Protein AF-0000000084754560 (afdb_homodimer)

Structure (mmCIF, N/CA/C/O backbone):
data_AF-0000000084754560-model_v1
#
loop_
_entity.id
_entity.type
_entity.pdbx_description
1 polymer 'Doxx family protein'
#
loop_
_atom_site.group_PDB
_atom_site.id
_atom_site.type_symbol
_atom_site.label_atom_id
_atom_site.label_alt_id
_atom_site.label_comp_id
_atom_site.label_asym_id
_atom_site.label_entity_id
_atom_site.label_seq_id
_atom_site.pdbx_PDB_ins_code
_atom_site.Cartn_x
_atom_site.Cartn_y
_atom_site.Cartn_z
_atom_site.occupancy
_atom_site.B_iso_or_equiv
_atom_site.auth_seq_id
_atom_site.auth_comp_id
_atom_site.auth_asym_id
_atom_site.auth_atom_id
_atom_site.pdbx_PDB_model_num
ATOM 1 N N . MET A 1 1 ? 5.871 23.094 15.852 1 38.25 1 MET A N 1
ATOM 2 C CA . MET A 1 1 ? 4.43 22.984 15.633 1 38.25 1 MET A CA 1
ATOM 3 C C . MET A 1 1 ? 3.945 21.562 15.883 1 38.25 1 MET A C 1
ATOM 5 O O . MET A 1 1 ? 4.523 20.609 15.367 1 38.25 1 MET A O 1
ATOM 9 N N . ARG A 1 2 ? 3.316 21.203 16.922 1 49.34 2 ARG A N 1
ATOM 10 C CA . ARG A 1 2 ? 2.918 19.906 17.453 1 49.34 2 ARG A CA 1
ATOM 11 C C . ARG A 1 2 ? 2.244 19.047 16.391 1 49.34 2 ARG A C 1
ATOM 13 O O . ARG A 1 2 ? 1.153 19.375 15.914 1 49.34 2 ARG A O 1
ATOM 20 N N . LYS A 1 3 ? 3.027 18.391 15.594 1 60.62 3 LYS A N 1
ATOM 21 C CA . LYS A 1 3 ? 2.385 17.531 14.609 1 60.62 3 LYS A CA 1
ATOM 22 C C . LYS A 1 3 ? 1.333 16.641 15.266 1 60.62 3 LYS A C 1
ATOM 24 O O . LYS A 1 3 ? 1.559 16.094 16.344 1 60.62 3 LYS A O 1
ATOM 29 N N . SER A 1 4 ? 0.21 16.609 14.547 1 83.75 4 SER A N 1
ATOM 30 C CA . SER A 1 4 ? -0.966 15.93 15.07 1 83.75 4 SER A CA 1
ATOM 31 C C . SER A 1 4 ? -0.728 14.43 15.188 1 83.75 4 SER A C 1
ATOM 33 O O . SER A 1 4 ? 0.157 13.883 14.531 1 83.75 4 SER A O 1
ATOM 35 N N . ILE A 1 5 ? -1.093 13.844 16.203 1 91.81 5 ILE A N 1
ATOM 36 C CA . ILE A 1 5 ? -1.109 12.406 16.438 1 91.81 5 ILE A CA 1
ATOM 37 C C . ILE A 1 5 ? -1.404 11.672 15.125 1 91.81 5 ILE A C 1
ATOM 39 O O . ILE A 1 5 ? -0.8 10.641 14.836 1 91.81 5 ILE A O 1
ATOM 43 N N . LYS A 1 6 ? -2.221 12.266 14.312 1 94.12 6 LYS A N 1
ATOM 44 C CA . LYS A 1 6 ? -2.604 11.664 13.039 1 94.12 6 LYS A CA 1
ATOM 45 C C . LYS A 1 6 ? -1.436 11.664 12.055 1 94.12 6 LYS A C 1
ATOM 47 O O . LYS A 1 6 ? -1.181 10.664 11.383 1 94.12 6 LYS A O 1
ATOM 52 N N . GLU A 1 7 ? -0.725 12.773 12 1 95.25 7 GLU A N 1
ATOM 53 C CA . GLU A 1 7 ? 0.413 12.875 11.086 1 95.25 7 GLU A CA 1
ATOM 54 C C . GLU A 1 7 ? 1.536 11.93 11.5 1 95.25 7 GLU A C 1
ATOM 56 O O . GLU A 1 7 ? 2.199 11.328 10.648 1 95.25 7 GLU A O 1
ATOM 61 N N . ASN A 1 8 ? 1.729 11.844 12.789 1 96.44 8 ASN A N 1
ATOM 62 C CA . ASN A 1 8 ? 2.75 10.93 13.297 1 96.44 8 ASN A CA 1
ATOM 63 C C . ASN A 1 8 ? 2.422 9.477 12.953 1 96.44 8 ASN A C 1
ATOM 65 O O . ASN A 1 8 ? 3.312 8.703 12.602 1 96.44 8 ASN A O 1
ATOM 69 N N . LEU A 1 9 ? 1.186 9.117 13.102 1 97.81 9 LEU A N 1
ATOM 70 C CA . LEU A 1 9 ? 0.747 7.762 12.781 1 97.81 9 LEU A CA 1
ATOM 71 C C . LEU A 1 9 ? 1.034 7.434 11.312 1 97.81 9 LEU A C 1
ATOM 73 O O . LEU A 1 9 ? 1.551 6.359 11.008 1 97.81 9 LEU A O 1
ATOM 77 N N . LEU A 1 10 ? 0.73 8.359 10.461 1 98.44 10 LEU A N 1
ATOM 78 C CA . LEU A 1 10 ? 0.972 8.172 9.039 1 98.44 10 LEU A CA 1
ATOM 79 C C . LEU A 1 10 ? 2.463 8.031 8.75 1 98.44 10 LEU A C 1
ATOM 81 O O . LEU A 1 10 ? 2.881 7.098 8.062 1 98.44 10 LEU A O 1
ATOM 85 N N . ALA A 1 11 ? 3.242 8.938 9.344 1 98.38 11 ALA A N 1
ATOM 86 C CA . ALA A 1 11 ? 4.688 8.93 9.125 1 98.38 11 ALA A CA 1
ATOM 87 C C . ALA A 1 11 ? 5.312 7.637 9.641 1 98.38 11 ALA A C 1
ATOM 89 O O . ALA A 1 11 ? 6.148 7.031 8.969 1 98.38 11 ALA A O 1
ATOM 90 N N . ILE A 1 12 ? 4.926 7.207 10.773 1 98.5 12 ILE A N 1
ATOM 91 C CA . ILE A 1 12 ? 5.492 6.016 11.391 1 98.5 12 ILE A CA 1
ATOM 92 C C . ILE A 1 12 ? 5.129 4.785 10.555 1 98.5 12 ILE A C 1
ATOM 94 O O . ILE A 1 12 ? 5.961 3.895 10.359 1 98.5 12 ILE A O 1
ATOM 98 N N . SER A 1 13 ? 3.891 4.676 10.055 1 98.75 13 SER A N 1
ATOM 99 C CA . SER A 1 13 ? 3.488 3.537 9.234 1 98.75 13 SER A CA 1
ATOM 100 C C . SER A 1 13 ? 4.316 3.453 7.957 1 98.75 13 SER A C 1
ATOM 102 O O . SER A 1 13 ? 4.773 2.375 7.578 1 98.75 13 SER A O 1
ATOM 104 N N . ILE A 1 14 ? 4.57 4.578 7.285 1 98.75 14 ILE A N 1
ATOM 105 C CA . ILE A 1 14 ? 5.422 4.617 6.098 1 98.75 14 ILE A CA 1
ATOM 106 C C . ILE A 1 14 ? 6.844 4.207 6.469 1 98.75 14 ILE A C 1
ATOM 108 O O . ILE A 1 14 ? 7.473 3.412 5.766 1 98.75 14 ILE A O 1
ATOM 112 N N . GLY A 1 15 ? 7.289 4.832 7.582 1 98.88 15 GLY A N 1
ATOM 113 C CA . GLY A 1 15 ? 8.648 4.551 8.016 1 98.88 15 GLY A CA 1
ATOM 114 C C . GLY A 1 15 ? 8.891 3.08 8.289 1 98.88 15 GLY A C 1
ATOM 115 O O . GLY A 1 15 ? 9.945 2.543 7.941 1 98.88 15 GLY A O 1
ATOM 116 N N . LEU A 1 16 ? 7.961 2.422 8.898 1 98.81 16 LEU A N 1
ATOM 117 C CA . LEU A 1 16 ? 8.109 1.008 9.227 1 98.81 16 LEU A CA 1
ATOM 118 C C . LEU A 1 16 ? 8.211 0.163 7.961 1 98.81 16 LEU A C 1
ATOM 120 O O . LEU A 1 16 ? 9.055 -0.728 7.867 1 98.81 16 LEU A O 1
ATOM 124 N N . VAL A 1 17 ? 7.363 0.44 7.02 1 98.75 17 VAL A N 1
ATOM 125 C CA . VAL A 1 17 ? 7.363 -0.31 5.766 1 98.75 17 VAL A CA 1
ATOM 126 C C . VAL A 1 17 ? 8.656 -0.046 5.004 1 98.75 17 VAL A C 1
ATOM 128 O O . VAL A 1 17 ? 9.305 -0.979 4.516 1 98.75 17 VAL A O 1
ATOM 131 N N . TYR A 1 18 ? 9.031 1.207 4.969 1 98.88 18 TYR A N 1
ATOM 132 C CA . TYR A 1 18 ? 10.281 1.57 4.305 1 98.88 18 TYR A CA 1
ATOM 133 C C . TYR A 1 18 ? 11.461 0.865 4.949 1 98.88 18 TYR A C 1
ATOM 135 O O . TYR A 1 18 ? 12.32 0.311 4.254 1 98.88 18 TYR A O 1
ATOM 143 N N . PHE A 1 19 ? 11.492 0.941 6.23 1 98.75 19 PHE A N 1
ATOM 144 C CA . PHE A 1 19 ? 12.602 0.344 6.965 1 98.75 19 PHE A CA 1
ATOM 145 C C . PHE A 1 19 ? 12.664 -1.16 6.727 1 98.75 19 PHE A C 1
ATOM 147 O O . PHE A 1 19 ? 13.727 -1.704 6.422 1 98.75 19 PHE A O 1
ATOM 154 N N . TRP A 1 20 ? 11.555 -1.804 6.797 1 98.62 20 TRP A N 1
ATOM 155 C CA . TRP A 1 20 ? 11.477 -3.254 6.656 1 98.62 20 TRP A CA 1
ATOM 156 C C . TRP A 1 20 ? 11.859 -3.686 5.242 1 98.62 20 TRP A C 1
ATOM 158 O O . TRP A 1 20 ? 12.734 -4.531 5.059 1 98.62 20 TRP A O 1
ATOM 168 N N . PHE A 1 21 ? 11.258 -3.066 4.262 1 98.44 21 PHE A N 1
ATOM 169 C CA . PHE A 1 21 ? 11.5 -3.453 2.877 1 98.44 21 PHE A CA 1
ATOM 170 C C . PHE A 1 21 ? 12.93 -3.129 2.465 1 98.44 21 PHE A C 1
ATOM 172 O O . PHE A 1 21 ? 13.547 -3.879 1.703 1 98.44 21 PHE A O 1
ATOM 179 N N . GLY A 1 22 ? 13.43 -1.984 2.994 1 98.56 22 GLY A N 1
ATOM 180 C CA . GLY A 1 22 ? 14.82 -1.631 2.738 1 98.56 22 GLY A CA 1
ATOM 181 C C . GLY A 1 22 ? 15.805 -2.602 3.357 1 98.56 22 GLY A C 1
ATOM 182 O O . GLY A 1 22 ? 16.797 -2.977 2.727 1 98.56 22 GLY A O 1
ATOM 183 N N . ALA A 1 23 ? 15.531 -3.01 4.559 1 98.19 23 ALA A N 1
ATOM 184 C CA . ALA A 1 23 ? 16.422 -3.93 5.262 1 98.19 23 ALA A CA 1
ATOM 185 C C . ALA A 1 23 ? 16.516 -5.266 4.531 1 98.19 23 ALA A C 1
ATOM 187 O O . ALA A 1 23 ? 17.578 -5.887 4.5 1 98.19 23 ALA A O 1
ATOM 188 N N . LEU A 1 24 ? 15.461 -5.707 3.932 1 97.88 24 LEU A N 1
ATOM 189 C CA . LEU A 1 24 ? 15.469 -6.961 3.188 1 97.88 24 LEU A CA 1
ATOM 190 C C . LEU A 1 24 ? 16.406 -6.875 1.989 1 97.88 24 LEU A C 1
ATOM 192 O O . LEU A 1 24 ? 16.984 -7.883 1.567 1 97.88 24 LEU A O 1
ATOM 196 N N . LYS A 1 25 ? 16.562 -5.645 1.532 1 97.94 25 LYS A N 1
ATOM 197 C CA . LYS A 1 25 ? 17.359 -5.473 0.318 1 97.94 25 LYS A CA 1
ATOM 198 C C . LYS A 1 25 ? 18.844 -5.402 0.64 1 97.94 25 LYS A C 1
ATOM 200 O O . LYS A 1 25 ? 19.688 -5.395 -0.266 1 97.94 25 LYS A O 1
ATOM 205 N N . LEU A 1 26 ? 19.156 -5.344 1.918 1 97.12 26 LEU A N 1
A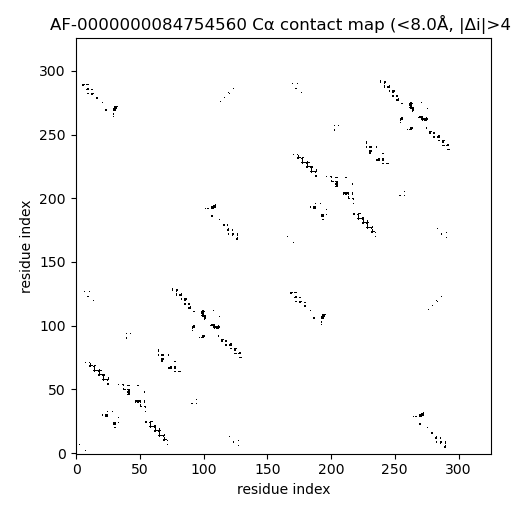TOM 206 C CA . LEU A 1 26 ? 20.547 -5.355 2.328 1 97.12 26 LEU A CA 1
ATOM 207 C C . LEU A 1 26 ? 21.141 -6.762 2.23 1 97.12 26 LEU A C 1
ATOM 209 O O . LEU A 1 26 ? 22.359 -6.934 2.205 1 97.12 26 LEU A O 1
ATOM 213 N N . VAL A 1 27 ? 20.266 -7.758 2.182 1 95.5 27 VAL A N 1
ATOM 214 C CA . VAL A 1 27 ? 20.672 -9.156 2.053 1 95.5 27 VAL A CA 1
ATOM 215 C C . VAL A 1 27 ? 20.328 -9.664 0.653 1 95.5 27 VAL A C 1
ATOM 217 O O . VAL A 1 27 ? 19.172 -9.641 0.238 1 95.5 27 VAL A O 1
ATOM 220 N N . PRO A 1 28 ? 21.281 -10.18 -0.013 1 92.56 28 PRO A N 1
ATOM 221 C CA . PRO A 1 28 ? 21.078 -10.594 -1.403 1 92.56 28 PRO A CA 1
ATOM 222 C C . PRO A 1 28 ? 19.984 -11.648 -1.549 1 92.56 28 PRO A C 1
ATOM 224 O O . PRO A 1 28 ? 19.969 -12.625 -0.797 1 92.56 28 PRO A O 1
ATOM 227 N N . ASN A 1 29 ? 19.062 -11.406 -2.463 1 92.06 29 ASN A N 1
ATOM 228 C CA . ASN A 1 29 ? 18.047 -12.359 -2.9 1 92.06 29 ASN A CA 1
ATOM 229 C C . ASN A 1 29 ? 16.969 -12.562 -1.839 1 92.06 29 ASN A C 1
ATOM 231 O O . ASN A 1 29 ? 16.156 -13.484 -1.933 1 92.06 29 ASN A O 1
ATOM 235 N N . LEU A 1 30 ? 17 -11.703 -0.868 1 94.12 30 LEU A N 1
ATOM 236 C CA . LEU A 1 30 ? 16.016 -11.859 0.199 1 94.12 30 LEU A CA 1
ATOM 237 C C . LEU A 1 30 ? 14.727 -11.125 -0.133 1 94.12 30 LEU A C 1
ATOM 239 O O . LEU A 1 30 ? 13.641 -11.562 0.248 1 94.12 30 LEU A O 1
ATOM 243 N N . SER A 1 31 ? 14.828 -9.977 -0.824 1 95.88 31 SER A N 1
ATOM 244 C CA . SER A 1 31 ? 13.641 -9.227 -1.228 1 95.88 31 SER A CA 1
ATOM 245 C C . SER A 1 31 ? 13.109 -9.727 -2.564 1 95.88 31 SER A C 1
ATOM 247 O O . SER A 1 31 ? 13.844 -9.797 -3.551 1 95.88 31 SER A O 1
ATOM 249 N N . PRO A 1 32 ? 11.844 -9.992 -2.574 1 96 32 PRO A N 1
ATOM 250 C CA . PRO A 1 32 ? 11.242 -10.422 -3.84 1 96 32 PRO A CA 1
ATOM 251 C C . PRO A 1 32 ? 11.211 -9.312 -4.883 1 96 32 PRO A C 1
ATOM 253 O O . PRO A 1 32 ? 11.008 -9.578 -6.07 1 96 32 PRO A O 1
ATOM 256 N N . ALA A 1 33 ? 11.375 -8.078 -4.453 1 95.06 33 ALA A N 1
ATOM 257 C CA . ALA A 1 33 ? 11.297 -6.941 -5.363 1 95.06 33 ALA A CA 1
ATOM 258 C C . ALA A 1 33 ? 12.672 -6.57 -5.902 1 95.06 33 ALA A C 1
ATOM 260 O O . ALA A 1 33 ? 12.812 -5.582 -6.629 1 95.06 33 ALA A O 1
ATOM 261 N N . GLU A 1 34 ? 13.656 -7.312 -5.52 1 97.19 34 GLU A N 1
ATOM 262 C CA . GLU A 1 34 ? 15.039 -6.961 -5.82 1 97.19 34 GLU A CA 1
ATOM 263 C C . GLU A 1 34 ? 15.266 -6.859 -7.324 1 97.19 34 GLU A C 1
ATOM 265 O O . GLU A 1 34 ? 15.781 -5.848 -7.812 1 97.19 34 GLU A O 1
ATOM 270 N N . ASP A 1 35 ? 14.867 -7.887 -8.102 1 97.56 35 ASP A N 1
ATOM 271 C CA . ASP A 1 35 ? 15.117 -7.887 -9.539 1 97.56 35 ASP A CA 1
ATOM 272 C C . ASP A 1 35 ? 14.383 -6.738 -10.227 1 97.56 35 ASP A C 1
ATOM 274 O O . ASP A 1 35 ? 14.945 -6.062 -11.094 1 97.56 35 ASP A O 1
ATOM 278 N N . LEU A 1 36 ? 13.18 -6.551 -9.828 1 98 36 LEU A N 1
ATOM 279 C CA . LEU A 1 36 ? 12.422 -5.445 -10.398 1 98 36 LEU A CA 1
ATOM 280 C C . LEU A 1 36 ? 13.109 -4.113 -10.109 1 98 36 LEU A C 1
ATOM 282 O O . LEU A 1 36 ? 13.203 -3.254 -10.992 1 98 36 LEU A O 1
ATOM 286 N N . ALA A 1 37 ? 13.562 -3.953 -8.906 1 98.31 37 ALA A N 1
ATOM 287 C CA . ALA A 1 37 ? 14.234 -2.721 -8.5 1 98.31 37 ALA A CA 1
ATOM 288 C C . ALA A 1 37 ? 15.523 -2.516 -9.289 1 98.31 37 ALA A C 1
ATOM 290 O O . ALA A 1 37 ? 15.766 -1.437 -9.828 1 98.31 37 ALA A O 1
ATOM 291 N N . LYS A 1 38 ? 16.344 -3.566 -9.398 1 98.44 38 LYS A N 1
ATOM 292 C CA . LYS A 1 38 ? 17.609 -3.484 -10.125 1 98.44 38 LYS A CA 1
ATOM 293 C C . LYS A 1 38 ? 17.375 -3.129 -11.594 1 98.44 38 LYS A C 1
ATOM 295 O O . LYS A 1 38 ? 18.016 -2.227 -12.125 1 98.44 38 LYS A O 1
ATOM 300 N N . ASN A 1 39 ? 16.453 -3.861 -12.203 1 98.38 39 ASN A N 1
ATOM 301 C CA . ASN A 1 39 ? 16.172 -3.615 -13.609 1 98.38 39 ASN A CA 1
ATOM 302 C C . ASN A 1 39 ? 15.641 -2.201 -13.836 1 98.38 39 ASN A C 1
ATOM 304 O O . ASN A 1 39 ? 15.984 -1.56 -14.836 1 98.38 39 ASN A O 1
ATOM 308 N N . THR A 1 40 ? 14.828 -1.712 -12.93 1 98.69 40 THR A N 1
ATOM 309 C CA . THR A 1 40 ? 14.266 -0.373 -13.031 1 98.69 40 THR A CA 1
ATOM 310 C C . THR A 1 40 ? 15.352 0.688 -12.922 1 98.69 40 THR A C 1
ATOM 312 O O . THR A 1 40 ? 15.422 1.601 -13.75 1 98.69 40 THR A O 1
ATOM 315 N N . ILE A 1 41 ? 16.203 0.533 -11.93 1 98.56 41 ILE A N 1
ATOM 316 C CA . ILE A 1 41 ? 17.281 1.498 -11.734 1 98.56 41 ILE A CA 1
ATOM 317 C C . ILE A 1 41 ? 18.234 1.464 -12.938 1 98.56 41 ILE A C 1
ATOM 319 O O . ILE A 1 41 ? 18.703 2.508 -13.383 1 98.56 41 ILE A O 1
ATOM 323 N N . HIS A 1 42 ? 18.453 0.252 -13.484 1 98.62 42 HIS A N 1
ATOM 324 C CA . HIS A 1 42 ? 19.297 0.101 -14.672 1 98.62 42 HIS A CA 1
ATOM 325 C C . HIS A 1 42 ? 18.75 0.918 -15.836 1 98.62 42 HIS A C 1
ATOM 327 O O . HIS A 1 42 ? 19.5 1.64 -16.5 1 98.62 42 HIS A O 1
ATOM 333 N N . ARG A 1 43 ? 17.484 0.862 -16.047 1 98.25 43 ARG A N 1
ATOM 334 C CA . ARG A 1 43 ? 16.859 1.615 -17.109 1 98.25 43 ARG A CA 1
ATOM 335 C C . ARG A 1 43 ? 16.891 3.113 -16.828 1 98.25 43 ARG A C 1
ATOM 337 O O . ARG A 1 43 ? 17.172 3.912 -17.719 1 98.25 43 ARG A O 1
ATOM 344 N N . LEU A 1 44 ? 16.641 3.514 -15.609 1 98.25 44 LEU A N 1
ATOM 345 C CA . LEU A 1 44 ? 16.547 4.918 -15.219 1 98.25 44 LEU A CA 1
ATOM 346 C C . LEU A 1 44 ? 17.906 5.598 -15.352 1 98.25 44 LEU A C 1
ATOM 348 O O . LEU A 1 44 ? 17.984 6.793 -15.656 1 98.25 44 LEU A O 1
ATOM 352 N N . THR A 1 45 ? 18.938 4.785 -15.18 1 97.94 45 THR A N 1
ATOM 353 C CA . THR A 1 45 ? 20.266 5.367 -15.172 1 97.94 45 THR A CA 1
ATOM 354 C C . THR A 1 45 ? 21.016 5.035 -16.453 1 97.94 45 THR A C 1
ATOM 356 O O . THR A 1 45 ? 22.219 5.277 -16.562 1 97.94 45 THR A O 1
ATOM 359 N N . PHE A 1 46 ? 20.297 4.332 -17.375 1 97.62 46 PHE A N 1
ATOM 360 C CA . PHE A 1 46 ? 20.875 3.943 -18.656 1 97.62 46 PHE A CA 1
ATOM 361 C C . PHE A 1 46 ? 22.078 3.023 -18.453 1 97.62 46 PHE A C 1
ATOM 363 O O . PHE A 1 46 ? 23.047 3.102 -19.203 1 97.62 46 PHE A O 1
ATOM 370 N N . GLY A 1 47 ? 21.984 2.324 -17.391 1 97.38 47 GLY A N 1
ATOM 371 C CA . GLY A 1 47 ? 23 1.314 -17.141 1 97.38 47 GLY A CA 1
ATOM 372 C C . GLY A 1 47 ? 24.266 1.879 -16.531 1 97.38 47 GLY A C 1
ATOM 373 O O . GLY A 1 47 ? 25.281 1.182 -16.422 1 97.38 47 GLY A O 1
ATOM 374 N N . LEU A 1 48 ? 24.25 3.053 -16.016 1 97.94 48 LEU A N 1
ATOM 375 C CA . LEU A 1 48 ? 25.438 3.709 -15.484 1 97.94 48 LEU A CA 1
ATOM 376 C C . LEU A 1 48 ? 25.797 3.145 -14.117 1 97.94 48 LEU A C 1
ATOM 378 O O . LEU A 1 48 ? 26.969 3.182 -13.711 1 97.94 48 LEU A O 1
ATOM 382 N N . ILE A 1 49 ? 24.828 2.652 -13.375 1 98.06 49 ILE A N 1
ATOM 383 C CA . ILE A 1 49 ? 25.062 2.096 -12.047 1 98.06 49 ILE A CA 1
ATOM 384 C C . ILE A 1 49 ? 24.969 0.572 -12.102 1 98.06 49 ILE A C 1
ATOM 386 O O . ILE A 1 49 ? 23.969 0.026 -12.562 1 98.06 49 ILE A O 1
ATOM 390 N N . PRO A 1 50 ? 26 -0.104 -11.617 1 98.31 50 PRO A N 1
ATOM 391 C CA . PRO A 1 50 ? 25.922 -1.565 -11.57 1 98.31 50 PRO A CA 1
ATOM 392 C C . PRO A 1 50 ? 24.766 -2.059 -10.703 1 98.31 50 PRO A C 1
ATOM 394 O O . PRO A 1 50 ? 24.453 -1.448 -9.672 1 98.31 50 PRO A O 1
ATOM 397 N N . ASP A 1 51 ? 24.203 -3.193 -11.07 1 97.62 51 ASP A N 1
ATOM 398 C CA . ASP A 1 51 ? 23 -3.723 -10.438 1 97.62 51 ASP A CA 1
ATOM 399 C C . ASP A 1 51 ? 23.219 -3.943 -8.945 1 97.62 51 ASP A C 1
ATOM 401 O O . ASP A 1 51 ? 22.359 -3.604 -8.125 1 97.62 51 ASP A O 1
ATOM 405 N N . GLU A 1 52 ? 24.344 -4.504 -8.594 1 97 52 GLU A N 1
ATOM 406 C CA . GLU A 1 52 ? 24.609 -4.812 -7.191 1 97 52 GLU A CA 1
ATOM 407 C C . GLU A 1 52 ? 24.734 -3.541 -6.359 1 97 52 GLU A C 1
ATOM 409 O O . GLU A 1 52 ? 24.328 -3.51 -5.195 1 97 52 GLU A O 1
ATOM 414 N N . VAL A 1 53 ? 25.281 -2.518 -6.969 1 97.88 53 VAL A N 1
ATOM 415 C CA . VAL A 1 53 ? 25.391 -1.232 -6.289 1 97.88 53 VAL A CA 1
ATOM 416 C C . VAL A 1 53 ? 24.016 -0.578 -6.176 1 97.88 53 VAL A C 1
ATOM 418 O O . VAL A 1 53 ? 23.688 0.016 -5.145 1 97.88 53 VAL A O 1
ATOM 421 N N . SER A 1 54 ? 23.219 -0.714 -7.207 1 98.38 54 SER A N 1
ATOM 422 C CA . SER A 1 54 ? 21.891 -0.109 -7.25 1 98.38 54 SER A CA 1
ATOM 423 C C . SER A 1 54 ? 21.031 -0.585 -6.09 1 98.38 54 SER A C 1
ATOM 425 O O . SER A 1 54 ? 20.391 0.223 -5.414 1 98.38 54 SER A O 1
ATOM 427 N N . ILE A 1 55 ? 21.062 -1.899 -5.844 1 98.38 55 ILE A N 1
ATOM 428 C CA . ILE A 1 55 ? 20.172 -2.451 -4.836 1 98.38 55 ILE A CA 1
ATOM 429 C C . ILE A 1 55 ? 20.641 -2.035 -3.445 1 98.38 55 ILE A C 1
ATOM 431 O O . ILE A 1 55 ? 19.812 -1.779 -2.561 1 98.38 55 ILE A O 1
ATOM 435 N N . ILE A 1 56 ? 21.922 -1.937 -3.242 1 98.12 56 ILE A N 1
ATOM 436 C CA . ILE A 1 56 ? 22.469 -1.52 -1.955 1 98.12 56 ILE A CA 1
ATOM 437 C C . ILE A 1 56 ? 22.141 -0.047 -1.71 1 98.12 56 ILE A C 1
ATOM 439 O O . ILE A 1 56 ? 21.75 0.332 -0.606 1 98.12 56 ILE A O 1
ATOM 443 N N . LEU A 1 57 ? 22.312 0.763 -2.732 1 98.31 57 LEU A N 1
ATOM 444 C CA . LEU A 1 57 ? 21.969 2.178 -2.623 1 98.31 57 LEU A CA 1
ATOM 445 C C . LEU A 1 57 ? 20.484 2.359 -2.303 1 98.31 57 LEU A C 1
ATOM 447 O O . LEU A 1 57 ? 20.125 3.188 -1.463 1 98.31 57 LEU A O 1
ATOM 451 N N . LEU A 1 58 ? 19.688 1.592 -2.979 1 98.75 58 LEU A N 1
ATOM 452 C CA . LEU A 1 58 ? 18.266 1.653 -2.719 1 98.75 58 LEU A CA 1
ATOM 453 C C . LEU A 1 58 ? 17.953 1.23 -1.286 1 98.75 58 LEU A C 1
ATOM 455 O O . LEU A 1 58 ? 17.141 1.864 -0.61 1 98.75 58 LEU A O 1
ATOM 459 N N . ALA A 1 59 ? 18.547 0.16 -0.866 1 98.75 59 ALA A N 1
ATOM 460 C CA . ALA A 1 59 ? 18.359 -0.338 0.493 1 98.75 59 ALA A CA 1
ATOM 461 C C . ALA A 1 59 ? 18.688 0.735 1.525 1 98.75 59 ALA A C 1
ATOM 463 O O . ALA A 1 59 ? 17.906 0.998 2.436 1 98.75 59 ALA A O 1
ATOM 464 N N . PHE A 1 60 ? 19.781 1.418 1.341 1 98.69 60 PHE A N 1
ATOM 465 C CA . PHE A 1 60 ? 20.203 2.473 2.258 1 98.69 60 PHE A CA 1
ATOM 466 C C . PHE A 1 60 ? 19.219 3.645 2.211 1 98.69 60 PHE A C 1
ATOM 468 O O . PHE A 1 60 ? 18.906 4.234 3.244 1 98.69 60 PHE A O 1
ATOM 475 N N . TRP A 1 61 ? 18.844 3.984 1 1 98.75 61 TRP A N 1
ATOM 476 C CA . TRP A 1 61 ? 17.859 5.043 0.826 1 98.75 61 TRP A CA 1
ATOM 477 C C . TRP A 1 61 ? 16.578 4.73 1.597 1 98.75 61 TRP A C 1
ATOM 479 O O . TRP A 1 61 ? 16.078 5.57 2.35 1 98.75 61 TRP A O 1
ATOM 489 N N . GLU A 1 62 ? 16.094 3.506 1.463 1 98.88 62 GLU A N 1
ATOM 490 C CA . GLU A 1 62 ? 14.836 3.111 2.09 1 98.88 62 GLU A CA 1
ATOM 491 C C . GLU A 1 62 ? 14.984 2.984 3.602 1 98.88 62 GLU A C 1
ATOM 493 O O . GLU A 1 62 ? 14.148 3.471 4.359 1 98.88 62 GLU A O 1
ATOM 498 N N . VAL A 1 63 ? 16.016 2.396 4.039 1 98.88 63 VAL A N 1
ATOM 499 C CA . VAL A 1 63 ? 16.266 2.264 5.473 1 98.88 63 VAL A CA 1
ATOM 500 C C . VAL A 1 63 ? 16.453 3.646 6.094 1 98.88 63 VAL A C 1
ATOM 502 O O . VAL A 1 63 ? 15.906 3.932 7.164 1 98.88 63 VAL A O 1
ATOM 505 N N . GLY A 1 64 ? 17.219 4.492 5.438 1 98.81 64 GLY A N 1
ATOM 506 C CA . GLY A 1 64 ? 17.406 5.852 5.91 1 98.81 64 GLY A CA 1
ATOM 507 C C . GLY A 1 64 ? 16.125 6.629 6.059 1 98.81 64 GLY A C 1
ATOM 508 O O . GLY A 1 64 ? 15.875 7.246 7.098 1 98.81 64 GLY A O 1
ATOM 509 N N . LEU A 1 65 ? 15.328 6.57 5.023 1 98.88 65 LEU A N 1
ATOM 510 C CA . LEU A 1 65 ? 14.039 7.246 5.078 1 98.88 65 LEU A CA 1
ATOM 511 C C . LEU A 1 65 ? 13.156 6.656 6.172 1 98.88 65 LEU A C 1
ATOM 513 O O . LEU A 1 65 ? 12.469 7.387 6.887 1 98.88 65 LEU A O 1
ATOM 517 N N . GLY A 1 66 ? 13.18 5.281 6.238 1 98.88 66 GLY A N 1
ATOM 518 C CA . GLY A 1 66 ? 12.43 4.648 7.312 1 98.88 66 GLY A CA 1
ATOM 519 C C . GLY A 1 66 ? 12.805 5.168 8.688 1 98.88 66 GLY A C 1
ATOM 520 O O . GLY A 1 66 ? 11.93 5.469 9.5 1 98.88 66 GLY A O 1
ATOM 521 N N . PHE A 1 67 ? 14.031 5.324 8.922 1 98.62 67 PHE A N 1
ATOM 522 C CA . PHE A 1 67 ? 14.547 5.836 10.188 1 98.62 67 PHE A CA 1
ATOM 523 C C . PHE A 1 67 ? 14.086 7.27 10.422 1 98.62 67 PHE A C 1
ATOM 525 O O . PHE A 1 67 ? 13.617 7.613 11.508 1 98.62 67 PHE A O 1
ATOM 532 N N . LEU A 1 68 ? 14.219 8.109 9.414 1 98.56 68 LEU A N 1
ATOM 533 C CA . LEU A 1 68 ? 13.836 9.508 9.523 1 98.56 68 LEU A CA 1
ATOM 534 C C . LEU A 1 68 ? 12.352 9.641 9.836 1 98.56 68 LEU A C 1
ATOM 536 O O . LEU A 1 68 ? 11.953 10.477 10.648 1 98.56 68 LEU A O 1
ATOM 540 N N . PHE A 1 69 ? 11.539 8.82 9.203 1 98.56 69 PHE A N 1
ATOM 541 C CA . PHE A 1 69 ? 10.094 8.906 9.406 1 98.56 69 PHE A CA 1
ATOM 542 C C . PHE A 1 69 ? 9.719 8.414 10.797 1 98.56 69 PHE A C 1
ATOM 544 O O . PHE A 1 69 ? 8.906 9.039 11.484 1 98.56 69 PHE A O 1
ATOM 551 N N . VAL A 1 70 ? 10.297 7.312 11.234 1 98.38 70 VAL A N 1
ATOM 552 C CA . VAL A 1 70 ? 9.93 6.699 12.516 1 98.38 70 VAL A CA 1
ATOM 553 C C . VAL A 1 70 ? 10.367 7.609 13.664 1 98.38 70 VAL A C 1
ATOM 555 O O . VAL A 1 70 ? 9.625 7.781 14.633 1 98.38 70 VAL A O 1
ATOM 558 N N . PHE A 1 71 ? 11.445 8.242 13.516 1 97.12 71 PHE A N 1
ATOM 559 C CA . PHE A 1 71 ? 11.984 9.031 14.617 1 97.12 71 PHE A CA 1
ATOM 560 C C . PHE A 1 71 ? 11.688 10.516 14.422 1 97.12 71 PHE A C 1
ATOM 562 O O . PHE A 1 71 ? 12.016 11.344 15.273 1 97.12 71 PHE A O 1
ATOM 569 N N . ARG A 1 72 ? 11.094 10.844 13.32 1 93.75 72 ARG A N 1
ATOM 570 C CA . ARG A 1 72 ? 10.586 12.188 13.039 1 93.75 72 ARG A CA 1
ATOM 571 C C . ARG A 1 72 ? 11.727 13.188 12.922 1 93.75 72 ARG A C 1
ATOM 573 O O . ARG A 1 72 ? 11.641 14.297 13.469 1 93.75 72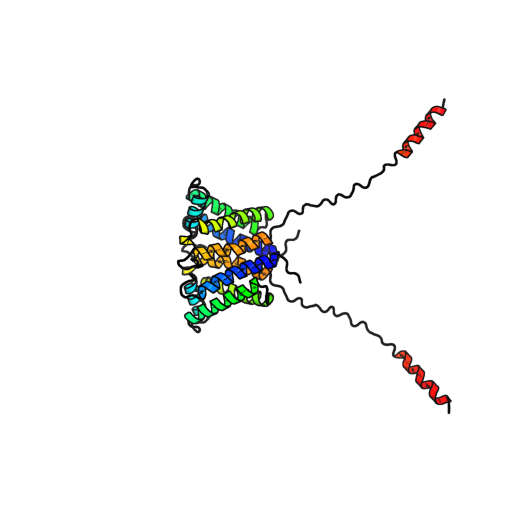 ARG A O 1
ATOM 580 N N . PHE A 1 73 ? 12.734 12.695 12.344 1 94.94 73 PHE A N 1
ATOM 581 C CA . PHE A 1 73 ? 13.859 13.586 12.055 1 94.94 73 PHE A CA 1
ATOM 582 C C . PHE A 1 73 ? 13.758 14.133 10.633 1 94.94 73 PHE A C 1
ATOM 584 O O . PHE A 1 73 ? 13.383 13.414 9.711 1 94.94 73 PHE A O 1
ATOM 591 N N . PHE A 1 74 ? 14.062 15.492 10.453 1 95.06 74 PHE A N 1
ATOM 592 C CA . PHE A 1 74 ? 14.109 16.109 9.133 1 95.06 74 PHE A CA 1
ATOM 593 C C . PHE A 1 74 ? 12.852 15.797 8.336 1 95.06 74 PHE A C 1
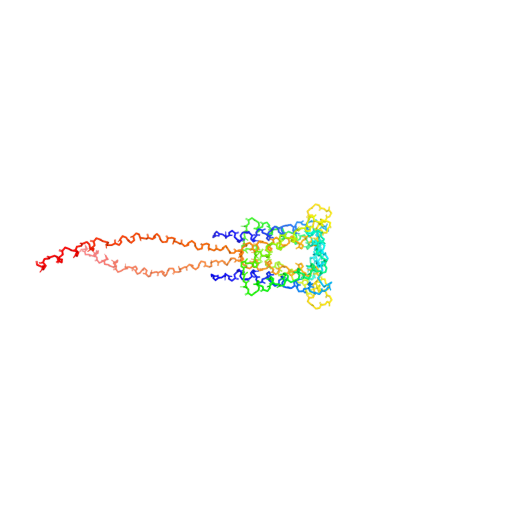ATOM 595 O O . PHE A 1 74 ? 12.938 15.328 7.199 1 95.06 74 PHE A O 1
ATOM 602 N N . ARG A 1 75 ? 11.766 16.062 8.906 1 93.75 75 ARG A N 1
ATOM 603 C CA . ARG A 1 75 ? 10.469 15.625 8.391 1 93.75 75 ARG A CA 1
ATOM 604 C C . ARG A 1 75 ? 10.234 16.156 6.98 1 93.75 75 ARG A C 1
ATOM 606 O O . ARG A 1 75 ? 9.812 15.414 6.094 1 93.75 75 ARG A O 1
ATOM 613 N N . ARG A 1 76 ? 10.484 17.359 6.801 1 95.19 76 ARG A N 1
ATOM 614 C CA . ARG A 1 76 ? 10.25 17.969 5.492 1 95.19 76 ARG A CA 1
ATOM 615 C C . ARG A 1 76 ? 11.133 17.328 4.426 1 95.19 76 ARG A C 1
ATOM 617 O O . ARG A 1 76 ? 10.648 16.938 3.361 1 95.19 76 ARG A O 1
ATOM 624 N N . GLN A 1 77 ? 12.422 17.266 4.688 1 97.44 77 GLN A N 1
ATOM 625 C CA . GLN A 1 77 ? 13.367 16.688 3.746 1 97.44 77 GLN A CA 1
ATOM 626 C C . GLN A 1 77 ? 13.039 15.219 3.471 1 97.44 77 GLN A C 1
ATOM 628 O O . GLN A 1 77 ? 13.125 14.758 2.33 1 97.44 77 GLN A O 1
ATOM 633 N N . ALA A 1 78 ? 12.703 14.508 4.543 1 98.25 78 ALA A N 1
ATOM 634 C CA . ALA A 1 78 ? 12.344 13.102 4.391 1 98.25 78 ALA A CA 1
ATOM 635 C C . ALA A 1 78 ? 11.148 12.938 3.449 1 98.25 78 ALA A C 1
ATOM 637 O O . ALA A 1 78 ? 11.156 12.07 2.58 1 98.25 78 ALA A O 1
ATOM 638 N N . VAL A 1 79 ? 10.18 13.781 3.588 1 98.56 79 VAL A N 1
ATOM 639 C CA . VAL A 1 79 ? 8.984 13.703 2.76 1 98.56 79 VAL A CA 1
ATOM 640 C C . VAL A 1 79 ? 9.344 13.977 1.301 1 98.56 79 VAL A C 1
ATOM 642 O O . VAL A 1 79 ? 8.906 13.258 0.401 1 98.56 79 VAL A O 1
ATOM 645 N N . ILE A 1 80 ? 10.172 14.938 1.062 1 98.5 80 ILE A N 1
ATOM 646 C CA . ILE A 1 80 ? 10.555 15.289 -0.301 1 98.5 80 ILE A CA 1
ATOM 647 C C . ILE A 1 80 ? 11.312 14.133 -0.942 1 98.5 80 ILE A C 1
ATOM 649 O O . ILE A 1 80 ? 11.008 13.734 -2.072 1 98.5 80 ILE A O 1
ATOM 653 N N . MET A 1 81 ? 12.25 13.594 -0.213 1 98.75 81 MET A N 1
ATOM 654 C CA . MET A 1 81 ? 13.039 12.484 -0.731 1 98.75 81 MET A CA 1
ATOM 655 C C . MET A 1 81 ? 12.156 11.266 -0.99 1 98.75 81 MET A C 1
ATOM 657 O O . MET A 1 81 ? 12.328 10.57 -1.99 1 98.75 81 MET A O 1
ATOM 661 N N . ALA A 1 82 ? 11.234 11.016 -0.1 1 98.81 82 ALA A N 1
ATOM 662 C CA . ALA A 1 82 ? 10.312 9.898 -0.271 1 98.81 82 ALA A CA 1
ATOM 663 C C . ALA A 1 82 ? 9.398 10.117 -1.475 1 98.81 82 ALA A C 1
ATOM 665 O O . ALA A 1 82 ? 9.086 9.18 -2.207 1 98.81 82 ALA A O 1
ATOM 666 N N . LEU A 1 83 ? 8.969 11.344 -1.656 1 98.81 83 LEU A N 1
ATOM 667 C CA . LEU A 1 83 ? 8.117 11.648 -2.799 1 98.81 83 LEU A CA 1
ATOM 668 C C . LEU A 1 83 ? 8.852 11.391 -4.109 1 98.81 83 LEU A C 1
ATOM 670 O O . LEU A 1 83 ? 8.281 10.82 -5.043 1 98.81 83 LEU A O 1
ATOM 674 N N . ILE A 1 84 ? 10.086 11.781 -4.16 1 98.62 84 ILE A N 1
ATOM 675 C CA . ILE A 1 84 ? 10.898 11.516 -5.34 1 98.62 84 ILE A CA 1
ATOM 676 C C . ILE A 1 84 ? 11.008 10.008 -5.562 1 98.62 84 ILE A C 1
ATOM 678 O O . ILE A 1 84 ? 10.812 9.523 -6.676 1 98.62 84 ILE A O 1
ATOM 682 N N . HIS A 1 85 ? 11.297 9.305 -4.496 1 98.81 85 HIS A N 1
ATOM 683 C CA . HIS A 1 85 ? 11.383 7.852 -4.559 1 98.81 85 HIS A CA 1
ATOM 684 C C . HIS A 1 85 ? 10.07 7.242 -5.035 1 98.81 85 HIS A C 1
ATOM 686 O O . HIS A 1 85 ? 10.062 6.375 -5.914 1 98.81 85 HIS A O 1
ATOM 692 N N . MET A 1 86 ? 8.938 7.719 -4.516 1 98.75 86 MET A N 1
ATOM 693 C CA . MET A 1 86 ? 7.637 7.141 -4.832 1 98.75 86 MET A CA 1
ATOM 694 C C . MET A 1 86 ? 7.273 7.383 -6.297 1 98.75 86 MET A C 1
ATOM 696 O O . MET A 1 86 ? 6.672 6.52 -6.941 1 98.75 86 MET A O 1
ATOM 700 N N . VAL A 1 87 ? 7.594 8.477 -6.801 1 98.12 87 VAL A N 1
ATOM 701 C CA . VAL A 1 87 ? 7.34 8.766 -8.211 1 98.12 87 VAL A CA 1
ATOM 702 C C . VAL A 1 87 ? 8.133 7.797 -9.086 1 98.12 87 VAL A C 1
ATOM 704 O O . VAL A 1 87 ? 7.609 7.254 -10.055 1 98.12 87 VAL A O 1
ATOM 707 N N . CYS A 1 88 ? 9.344 7.508 -8.688 1 98.38 88 CYS A N 1
ATOM 708 C CA . CYS A 1 88 ? 10.203 6.609 -9.453 1 98.38 88 CYS A CA 1
ATOM 709 C C . CYS A 1 88 ? 9.664 5.184 -9.422 1 98.38 88 CYS A C 1
ATOM 711 O O . CYS A 1 88 ? 9.922 4.398 -10.344 1 98.38 88 CYS A O 1
ATOM 713 N N . THR A 1 89 ? 8.938 4.836 -8.375 1 98.25 89 THR A N 1
ATOM 714 C CA . THR A 1 89 ? 8.414 3.48 -8.25 1 98.25 89 THR A CA 1
ATOM 715 C C . THR A 1 89 ? 7.355 3.209 -9.312 1 98.25 89 THR A C 1
ATOM 717 O O . THR A 1 89 ? 6.973 2.059 -9.531 1 98.25 89 THR A O 1
ATOM 720 N N . PHE A 1 90 ? 6.895 4.176 -10.047 1 98.69 90 PHE A N 1
ATOM 721 C CA . PHE A 1 90 ? 5.891 3.988 -11.086 1 98.69 90 PHE A CA 1
ATOM 722 C C . PHE A 1 90 ? 6.547 3.801 -12.445 1 98.69 90 PHE A C 1
ATOM 724 O O . PHE A 1 90 ? 5.875 3.473 -13.422 1 98.69 90 PHE A O 1
ATOM 731 N N . THR A 1 91 ? 7.812 3.92 -12.547 1 98.62 91 THR A N 1
ATOM 732 C CA . THR A 1 91 ? 8.492 3.889 -13.836 1 98.62 91 THR A CA 1
ATOM 733 C C . THR A 1 91 ? 8.383 2.506 -14.469 1 98.62 91 THR A C 1
ATOM 735 O O . THR A 1 91 ? 8.383 2.379 -15.695 1 98.62 91 THR A O 1
ATOM 738 N N . PRO A 1 92 ? 8.305 1.412 -13.656 1 98.5 92 PRO A N 1
ATOM 739 C CA . PRO A 1 92 ? 8.125 0.105 -14.289 1 98.5 92 PRO A CA 1
ATOM 740 C C . PRO A 1 92 ? 6.871 0.039 -15.164 1 98.5 92 PRO A C 1
ATOM 742 O O . PRO A 1 92 ? 6.789 -0.79 -16.078 1 98.5 92 PRO A O 1
ATOM 745 N N . LEU A 1 93 ? 5.859 0.868 -14.859 1 98.12 93 LEU A N 1
ATOM 746 C CA . LEU A 1 93 ? 4.668 0.909 -15.703 1 98.12 93 LEU A CA 1
ATOM 747 C C . LEU A 1 93 ? 5.043 1.177 -17.156 1 98.12 93 LEU A C 1
ATOM 749 O O . LEU A 1 93 ? 4.398 0.66 -18.078 1 98.12 93 LEU A O 1
ATOM 753 N N . PHE A 1 94 ? 6.105 1.903 -17.359 1 98.19 94 PHE A N 1
ATOM 754 C CA . PHE A 1 94 ? 6.547 2.287 -18.688 1 98.19 94 PHE A CA 1
ATOM 755 C C . PHE A 1 94 ? 7.645 1.357 -19.188 1 98.19 94 PHE A C 1
ATOM 757 O O . PHE A 1 94 ? 7.648 0.959 -20.359 1 98.19 94 PHE A O 1
ATOM 764 N N . PHE A 1 95 ? 8.539 0.917 -18.328 1 98.38 95 PHE A N 1
ATOM 765 C CA . PHE A 1 95 ? 9.719 0.155 -18.734 1 98.38 95 PHE A CA 1
ATOM 766 C C . PHE A 1 95 ? 9.391 -1.332 -18.828 1 98.38 95 PHE A C 1
ATOM 768 O O . PHE A 1 95 ? 9.961 -2.047 -19.656 1 98.38 95 PHE A O 1
ATOM 775 N N . PHE A 1 96 ? 8.516 -1.77 -17.984 1 98.25 96 PHE A N 1
ATOM 776 C CA . PHE A 1 96 ? 8.227 -3.197 -17.922 1 98.25 96 PHE A CA 1
ATOM 777 C C . PHE A 1 96 ? 6.719 -3.441 -17.891 1 98.25 96 PHE A C 1
ATOM 779 O O . PHE A 1 96 ? 6.211 -4.105 -16.984 1 98.25 96 PHE A O 1
ATOM 786 N N . PRO A 1 97 ? 5.969 -2.965 -18.875 1 97.62 97 PRO A N 1
ATOM 787 C CA . PRO A 1 97 ? 4.512 -3.125 -18.859 1 97.62 97 PRO A CA 1
ATOM 788 C C . PRO A 1 97 ? 4.078 -4.586 -18.812 1 97.62 97 PRO A C 1
ATOM 790 O O . PRO A 1 97 ? 3.023 -4.902 -18.25 1 97.62 97 PRO A O 1
ATOM 793 N N . GLY A 1 98 ? 4.914 -5.527 -19.281 1 97.12 98 GLY A N 1
ATOM 794 C CA . GLY A 1 98 ? 4.598 -6.945 -19.234 1 97.12 98 GLY A CA 1
ATOM 795 C C . GLY A 1 98 ? 4.605 -7.516 -17.828 1 97.12 98 GLY A C 1
ATOM 796 O O . GLY A 1 98 ? 3.943 -8.516 -17.547 1 97.12 98 GLY A O 1
ATOM 797 N N . ASP A 1 99 ? 5.387 -6.887 -16.953 1 97.06 99 ASP A N 1
ATOM 798 C CA . ASP A 1 99 ? 5.445 -7.316 -15.555 1 97.06 99 ASP A CA 1
ATOM 799 C C . ASP A 1 99 ? 4.305 -6.707 -14.742 1 97.06 99 ASP A C 1
ATOM 801 O O . ASP A 1 99 ? 3.938 -7.23 -13.688 1 97.06 99 ASP A O 1
ATOM 805 N N . VAL A 1 100 ? 3.754 -5.609 -15.273 1 97.88 100 VAL A N 1
ATOM 806 C CA . VAL A 1 100 ? 2.846 -4.805 -14.461 1 97.88 100 VAL A CA 1
ATOM 807 C C . VAL A 1 100 ? 1.402 -5.066 -14.891 1 97.88 100 VAL A C 1
ATOM 809 O O . VAL A 1 100 ? 0.514 -5.203 -14.047 1 97.88 100 VAL A O 1
ATOM 812 N N . PHE A 1 101 ? 1.188 -5.203 -16.141 1 97.62 101 PHE A N 1
ATOM 813 C CA . PHE A 1 101 ? -0.171 -5.328 -16.656 1 97.62 101 PHE A CA 1
ATOM 814 C C . PHE A 1 101 ? -0.447 -6.754 -17.125 1 97.62 101 PHE A C 1
ATOM 816 O O . PHE A 1 101 ? 0.463 -7.453 -17.562 1 97.62 101 PHE A O 1
ATOM 823 N N . GLY A 1 102 ? -1.678 -7.137 -16.938 1 95.19 102 GLY A N 1
ATOM 824 C CA . GLY A 1 102 ? -2.121 -8.414 -17.469 1 95.19 102 GLY A CA 1
ATOM 825 C C . GLY A 1 102 ? -2.504 -8.352 -18.938 1 95.19 102 GLY A C 1
ATOM 826 O O . GLY A 1 102 ? -2.188 -7.379 -19.625 1 95.19 102 GLY A O 1
ATOM 827 N N . GLU A 1 103 ? -3.146 -9.391 -19.406 1 92.06 103 GLU A N 1
ATOM 828 C CA . GLU A 1 103 ? -3.486 -9.508 -20.812 1 92.06 103 GLU A CA 1
ATOM 829 C C . GLU A 1 103 ? -4.73 -8.688 -21.156 1 92.06 103 GLU A C 1
ATOM 831 O O . GLU A 1 103 ? -4.855 -8.172 -22.266 1 92.06 103 GLU A O 1
ATOM 836 N N . GLU A 1 104 ? -5.574 -8.555 -20.188 1 92.69 104 GLU A N 1
ATOM 837 C CA . GLU A 1 104 ? -6.816 -7.816 -20.406 1 92.69 104 GLU A CA 1
ATOM 838 C C . GLU A 1 104 ? -6.637 -6.328 -20.109 1 92.69 104 GLU A C 1
ATOM 840 O O . GLU A 1 104 ? -5.75 -5.945 -19.344 1 92.69 104 GLU A O 1
ATOM 845 N N . PRO A 1 105 ? -7.484 -5.578 -20.672 1 89.31 105 PRO A N 1
ATOM 846 C CA . PRO A 1 105 ? -7.406 -4.141 -20.406 1 89.31 105 PRO A CA 1
ATOM 847 C C . PRO A 1 105 ? -7.59 -3.811 -18.922 1 89.31 105 PRO A C 1
ATOM 849 O O . PRO A 1 105 ? -8.461 -4.379 -18.266 1 89.31 105 PRO A O 1
ATOM 852 N N . LEU A 1 106 ? -6.754 -3.006 -18.359 1 90.62 106 LEU A N 1
ATOM 853 C CA . LEU A 1 106 ? -6.797 -2.482 -17 1 90.62 106 LEU A CA 1
ATOM 854 C C . LEU A 1 106 ? -6.484 -3.58 -15.992 1 90.62 106 LEU A C 1
ATOM 856 O O . LEU A 1 106 ? -6.578 -3.357 -14.781 1 90.62 106 LEU A O 1
ATOM 860 N N . SER A 1 107 ? -6.176 -4.738 -16.562 1 97 107 SER A N 1
ATOM 861 C CA . SER A 1 107 ? -5.789 -5.809 -15.648 1 97 107 SER A CA 1
ATOM 862 C C . SER A 1 107 ? -4.383 -5.59 -15.109 1 97 107 SER A C 1
ATOM 864 O O . SER A 1 107 ? -3.506 -5.094 -15.82 1 97 107 SER A O 1
ATOM 866 N N . LEU A 1 108 ? -4.188 -5.926 -13.875 1 97.88 108 LEU A N 1
ATOM 867 C CA . LEU A 1 108 ? -2.9 -5.773 -13.203 1 97.88 108 LEU A CA 1
ATOM 868 C C . LEU A 1 108 ? -2.391 -7.117 -12.695 1 97.88 108 LEU A C 1
ATOM 870 O O . LEU A 1 108 ? -3.172 -7.938 -12.203 1 97.88 108 LEU A O 1
ATOM 874 N N . THR A 1 109 ? -1.127 -7.324 -12.852 1 97.44 109 THR A N 1
ATOM 875 C CA . THR A 1 109 ? -0.486 -8.43 -12.148 1 97.44 109 THR A CA 1
ATOM 876 C C . THR A 1 109 ? -0.332 -8.117 -10.664 1 97.44 109 THR A C 1
ATOM 878 O O . THR A 1 109 ? -0.723 -7.039 -10.211 1 97.44 109 THR A O 1
ATOM 881 N N . PHE A 1 110 ? 0.188 -9.023 -10.031 1 96.5 110 PHE A N 1
ATOM 882 C CA . PHE A 1 110 ? 0.461 -8.773 -8.617 1 96.5 110 PHE A CA 1
ATOM 883 C C . PHE A 1 110 ? 1.484 -7.652 -8.453 1 96.5 110 PHE A C 1
ATOM 885 O O . PHE A 1 110 ? 1.354 -6.809 -7.566 1 96.5 110 PHE A O 1
ATOM 892 N N . VAL A 1 111 ? 2.469 -7.629 -9.289 1 97.25 111 VAL A N 1
ATOM 893 C CA . VAL A 1 111 ? 3.449 -6.551 -9.32 1 97.25 111 VAL A CA 1
ATOM 894 C C . VAL A 1 111 ? 2.744 -5.219 -9.562 1 97.25 111 VAL A C 1
ATOM 896 O O . VAL A 1 111 ? 3.031 -4.223 -8.891 1 97.25 111 VAL A O 1
ATOM 899 N N . GLY A 1 112 ? 1.858 -5.242 -10.508 1 98 112 GLY A N 1
ATOM 900 C CA . GLY A 1 112 ? 1.105 -4.035 -10.812 1 98 112 GLY A CA 1
ATOM 901 C C . GLY A 1 112 ? 0.301 -3.523 -9.633 1 98 112 GLY A C 1
ATOM 902 O O . GLY A 1 112 ? 0.307 -2.324 -9.352 1 98 112 GLY A O 1
ATOM 903 N N . GLN A 1 113 ? -0.393 -4.371 -8.977 1 97.56 113 GLN A N 1
ATOM 904 C CA . GLN A 1 113 ? -1.185 -3.971 -7.816 1 97.56 113 GLN A CA 1
ATOM 905 C C . GLN A 1 113 ? -0.292 -3.447 -6.695 1 97.56 113 GLN A C 1
ATOM 907 O O . GLN A 1 113 ? -0.642 -2.48 -6.016 1 97.56 113 GLN A O 1
ATOM 912 N N . TYR A 1 114 ? 0.851 -4.137 -6.578 1 98 114 TYR A N 1
ATOM 913 C CA . TYR A 1 114 ? 1.853 -3.729 -5.598 1 98 114 TYR A CA 1
ATOM 914 C C . TYR A 1 114 ? 2.303 -2.293 -5.844 1 98 114 TYR A C 1
ATOM 916 O O . TYR A 1 114 ? 2.424 -1.505 -4.906 1 98 114 TYR A O 1
ATOM 924 N N . ILE A 1 115 ? 2.477 -1.91 -7.082 1 98.56 115 ILE A N 1
ATOM 925 C CA . ILE A 1 115 ? 2.928 -0.579 -7.477 1 98.56 115 ILE A CA 1
ATOM 926 C C . ILE A 1 115 ? 1.784 0.421 -7.316 1 98.56 115 ILE A C 1
ATOM 928 O O . ILE A 1 115 ? 1.988 1.535 -6.832 1 98.56 115 ILE A O 1
ATOM 932 N N . MET A 1 116 ? 0.602 0.057 -7.68 1 98.19 116 MET A N 1
ATOM 933 C CA . MET A 1 116 ? -0.524 0.986 -7.656 1 98.19 116 MET A CA 1
ATOM 934 C C . MET A 1 116 ? -0.869 1.39 -6.227 1 98.19 116 MET A C 1
ATOM 936 O O . MET A 1 116 ? -1.337 2.504 -5.988 1 98.19 116 MET A O 1
ATOM 940 N N . LYS A 1 117 ? -0.569 0.529 -5.277 1 98.31 117 LYS A N 1
ATOM 941 C CA . LYS A 1 117 ? -0.795 0.875 -3.875 1 98.31 117 LYS A CA 1
ATOM 942 C C . LYS A 1 117 ? 0.07 2.061 -3.455 1 98.31 117 LYS A C 1
ATOM 944 O O . LYS A 1 117 ? -0.222 2.727 -2.461 1 98.31 117 LYS A O 1
ATOM 949 N N . ASN A 1 118 ? 1.146 2.307 -4.23 1 98.69 118 ASN A N 1
ATOM 950 C CA . ASN A 1 118 ? 2.006 3.441 -3.912 1 98.69 118 ASN A CA 1
ATOM 951 C C . ASN A 1 118 ? 1.281 4.77 -4.117 1 98.69 118 ASN A C 1
ATOM 953 O O . ASN A 1 118 ? 1.729 5.809 -3.629 1 98.69 118 ASN A O 1
ATOM 957 N N . LEU A 1 119 ? 0.15 4.773 -4.824 1 98.69 119 LEU A N 1
ATOM 958 C CA . LEU A 1 119 ? -0.681 5.969 -4.945 1 98.69 119 LEU A CA 1
ATOM 959 C C . LEU A 1 119 ? -1.112 6.469 -3.57 1 98.69 119 LEU A C 1
ATOM 961 O O . LEU A 1 119 ? -1.146 7.676 -3.326 1 98.69 119 LEU A O 1
ATOM 965 N N . ILE A 1 120 ? -1.398 5.527 -2.73 1 98.81 120 ILE A N 1
ATOM 966 C CA . ILE A 1 120 ? -1.827 5.883 -1.382 1 98.81 120 ILE A CA 1
ATOM 967 C C . ILE A 1 120 ? -0.652 6.469 -0.604 1 98.81 120 ILE A C 1
ATOM 969 O O . ILE A 1 120 ? -0.813 7.445 0.135 1 98.81 120 ILE A O 1
ATOM 973 N N . ILE A 1 121 ? 0.533 5.898 -0.8 1 98.88 121 ILE A N 1
ATOM 974 C CA . ILE A 1 121 ? 1.718 6.406 -0.118 1 98.88 121 ILE A CA 1
ATOM 975 C C . ILE A 1 121 ? 2.008 7.832 -0.582 1 98.88 121 ILE A C 1
ATOM 977 O O . ILE A 1 121 ? 2.312 8.711 0.233 1 98.88 121 ILE A O 1
ATOM 981 N N . ILE A 1 122 ? 1.879 8.07 -1.843 1 98.88 122 ILE A N 1
ATOM 982 C CA . ILE A 1 122 ? 2.07 9.414 -2.369 1 98.88 122 ILE A CA 1
ATOM 983 C C . ILE A 1 122 ? 1.07 10.367 -1.721 1 98.88 122 ILE A C 1
ATOM 985 O O . ILE A 1 122 ? 1.438 11.469 -1.294 1 98.88 122 ILE A O 1
ATOM 989 N N . ALA A 1 123 ? -0.168 9.977 -1.669 1 98.69 123 ALA A N 1
ATOM 990 C CA . ALA A 1 123 ? -1.192 10.82 -1.054 1 98.69 123 ALA A CA 1
ATOM 991 C C . ALA A 1 123 ? -0.845 11.133 0.399 1 98.69 123 ALA A C 1
ATOM 993 O O . ALA A 1 123 ? -1.037 12.258 0.86 1 98.69 123 ALA A O 1
ATOM 994 N N . VAL A 1 124 ? -0.351 10.102 1.125 1 98.69 124 VAL A N 1
ATOM 995 C CA . VAL A 1 124 ? 0.037 10.297 2.518 1 98.69 124 VAL A CA 1
ATOM 996 C C . VAL A 1 124 ? 1.17 11.32 2.6 1 98.69 124 VAL A C 1
ATOM 998 O O . VAL A 1 124 ? 1.103 12.273 3.381 1 98.69 124 VAL A O 1
ATOM 1001 N N . LEU A 1 125 ? 2.166 11.164 1.789 1 98.62 125 LEU A N 1
ATOM 1002 C CA . LEU A 1 125 ? 3.324 12.055 1.824 1 98.62 125 LEU A CA 1
ATOM 1003 C C . LEU A 1 125 ? 2.924 13.484 1.49 1 98.62 125 LEU A C 1
ATOM 1005 O O . LEU A 1 125 ? 3.369 14.43 2.148 1 98.62 125 LEU A O 1
ATOM 1009 N N . VAL A 1 126 ? 2.07 13.664 0.532 1 98.12 126 VAL A N 1
ATOM 1010 C CA . VAL A 1 126 ? 1.585 14.992 0.174 1 98.12 126 VAL A CA 1
ATOM 1011 C C . VAL A 1 126 ? 0.789 15.586 1.335 1 98.12 126 VAL A C 1
ATOM 1013 O O . VAL A 1 126 ? 0.915 16.766 1.643 1 98.12 126 VAL A O 1
ATOM 1016 N N . SER A 1 127 ? 0.049 14.781 1.982 1 96.75 127 SER A N 1
ATOM 1017 C CA . SER A 1 127 ? -0.827 15.242 3.055 1 96.75 127 SER A CA 1
ATOM 1018 C C . SER A 1 127 ? -0.022 15.703 4.266 1 96.75 127 SER A C 1
ATOM 1020 O O . SER A 1 127 ? -0.449 16.609 4.992 1 96.75 127 SER A O 1
ATOM 1022 N N . ILE A 1 128 ? 1.13 15.141 4.473 1 96.19 128 ILE A N 1
ATOM 1023 C CA . ILE A 1 128 ? 1.852 15.492 5.691 1 96.19 128 ILE A CA 1
ATOM 1024 C C . ILE A 1 128 ? 2.986 16.453 5.359 1 96.19 128 ILE A C 1
ATOM 1026 O O . ILE A 1 128 ? 3.775 16.812 6.234 1 96.19 128 ILE A O 1
ATOM 1030 N N . TYR A 1 129 ? 3.072 16.75 4.102 1 94.56 129 TYR A N 1
ATOM 1031 C CA . TYR A 1 129 ? 4.094 17.719 3.703 1 94.56 129 TYR A CA 1
ATOM 1032 C C . TYR A 1 129 ? 3.826 19.078 4.324 1 94.56 129 TYR A C 1
ATOM 1034 O O . TYR A 1 129 ? 2.707 19.594 4.254 1 94.56 129 TYR A O 1
ATOM 1042 N N . GLU A 1 130 ? 4.691 19.688 5.051 1 83.94 130 GLU A N 1
ATOM 1043 C CA . GLU A 1 130 ? 4.602 21 5.668 1 83.94 130 GLU A CA 1
ATOM 1044 C C . GLU A 1 130 ? 5.418 22.031 4.895 1 83.94 130 GLU A C 1
ATOM 1046 O O . GLU A 1 130 ? 6.609 21.828 4.645 1 83.94 130 GLU A O 1
ATOM 1051 N N . ARG A 1 131 ? 4.641 23 4.375 1 71.25 131 ARG A N 1
ATOM 1052 C CA . ARG A 1 131 ? 5.352 24.062 3.684 1 71.25 131 ARG A CA 1
ATOM 1053 C C . ARG A 1 131 ? 6.055 24.984 4.68 1 71.25 131 ARG A C 1
ATOM 1055 O O . ARG A 1 131 ? 5.586 25.172 5.805 1 71.25 131 ARG A O 1
ATOM 1062 N N . LYS A 1 132 ? 7.25 25.203 4.453 1 64.81 132 LYS A N 1
ATOM 1063 C CA . LYS A 1 132 ? 7.953 26.203 5.266 1 64.81 132 LYS A CA 1
ATOM 1064 C C . LYS A 1 132 ? 7.117 27.453 5.449 1 64.81 132 LYS A C 1
ATOM 1066 O O . LYS A 1 132 ? 6.535 27.969 4.488 1 64.81 132 LYS A O 1
ATOM 1071 N N . LYS A 1 133 ? 6.551 27.609 6.582 1 57.62 133 LYS A N 1
ATOM 1072 C CA . LYS A 1 133 ? 5.922 28.906 6.832 1 57.62 133 LYS A CA 1
ATOM 1073 C C . LYS A 1 133 ? 6.871 30.047 6.484 1 57.62 133 LYS A C 1
ATOM 1075 O O . LYS A 1 133 ? 8.008 30.078 6.949 1 57.62 133 LYS A O 1
ATOM 1080 N N . VAL A 1 134 ? 6.785 30.453 5.27 1 53.41 134 VAL A N 1
ATOM 1081 C CA . VAL A 1 134 ? 7.449 31.734 5.094 1 53.41 134 VAL A CA 1
ATOM 1082 C C . VAL A 1 134 ? 7.055 32.688 6.227 1 53.41 134 VAL A C 1
ATOM 1084 O O . VAL A 1 134 ? 5.867 32.938 6.449 1 53.41 134 VAL A O 1
ATOM 1087 N N . SER A 1 135 ? 7.676 32.469 7.34 1 50.12 135 SER A N 1
ATOM 1088 C CA . SER A 1 135 ? 7.445 33.531 8.328 1 50.12 135 SER A CA 1
ATOM 1089 C C . SER A 1 135 ? 7.133 34.875 7.652 1 50.12 135 SER A C 1
ATOM 1091 O O . SER A 1 135 ? 7.965 35.406 6.918 1 50.12 135 SER A O 1
ATOM 1093 N N . GLU A 1 136 ? 5.977 34.938 7.102 1 49.75 136 GLU A N 1
ATOM 1094 C CA . GLU A 1 136 ? 5.664 36.312 6.754 1 49.75 136 GLU A CA 1
ATOM 1095 C C . GLU A 1 136 ? 6.094 37.281 7.859 1 49.75 136 GLU A C 1
ATOM 1097 O O . GLU A 1 136 ? 5.504 37.281 8.945 1 49.75 136 GLU A O 1
ATOM 1102 N N . LYS A 1 137 ? 7.383 37.438 8.125 1 48.16 137 LYS A N 1
ATOM 1103 C CA . LYS A 1 137 ? 7.734 38.625 8.906 1 48.16 137 LYS A CA 1
ATOM 1104 C C . LYS A 1 137 ? 6.742 39.75 8.664 1 48.16 137 LYS A C 1
ATOM 1106 O O . LYS A 1 137 ? 6.555 40.188 7.523 1 48.16 137 LYS A O 1
ATOM 1111 N N . SER A 1 138 ? 5.602 39.688 9.297 1 48.47 138 SER A N 1
ATOM 1112 C CA . SER A 1 138 ? 4.82 40.906 9.359 1 48.47 138 SER A CA 1
ATOM 1113 C C . SER A 1 138 ? 5.723 42.125 9.312 1 48.47 138 SER A C 1
ATOM 1115 O O . SER A 1 138 ? 6.551 42.344 10.203 1 48.47 138 SER A O 1
ATOM 1117 N N . GLY A 1 139 ? 6.297 42.438 8.234 1 45.25 139 GLY A N 1
ATOM 1118 C CA . GLY A 1 139 ? 6.875 43.75 8.117 1 45.25 139 GLY A CA 1
ATOM 1119 C C . GLY A 1 139 ? 6.188 44.781 9 1 45.25 139 GLY A C 1
ATOM 1120 O O . GLY A 1 139 ? 5.074 45.219 8.695 1 45.25 139 GLY A O 1
ATOM 1121 N N . GLU A 1 140 ? 6.234 44.562 10.312 1 48.25 140 GLU A N 1
ATOM 1122 C CA . GLU A 1 140 ? 5.82 45.75 11.078 1 48.25 140 GLU A CA 1
ATOM 1123 C C . GLU A 1 140 ? 6.211 47.031 10.359 1 48.25 140 GLU A C 1
ATOM 1125 O O . GLU A 1 140 ? 7.363 47.188 9.953 1 48.25 140 GLU A O 1
ATOM 1130 N N . PRO A 1 141 ? 5.312 47.594 9.625 1 47.75 141 PRO A N 1
ATOM 1131 C CA . PRO A 1 141 ? 5.703 48.906 9.047 1 47.75 141 PRO A CA 1
ATOM 1132 C C . PRO A 1 141 ? 6.609 49.719 9.969 1 47.75 141 PRO A C 1
ATOM 1134 O O . PRO A 1 141 ? 6.344 49.812 11.172 1 47.75 141 PRO A O 1
ATOM 1137 N N . ILE A 1 142 ? 7.879 49.625 9.828 1 46.03 142 ILE A N 1
ATOM 1138 C CA . ILE A 1 142 ? 8.727 50.594 10.516 1 46.03 142 ILE A CA 1
ATOM 1139 C C . ILE A 1 142 ? 7.953 51.875 10.734 1 46.03 142 ILE A C 1
ATOM 1141 O O . ILE A 1 142 ? 7.586 52.562 9.773 1 46.03 142 ILE A O 1
ATOM 1145 N N . ARG A 1 143 ? 6.945 51.906 11.586 1 41.06 143 ARG A N 1
ATOM 1146 C CA . ARG A 1 143 ? 6.426 53.219 11.969 1 41.06 143 ARG A CA 1
ATOM 1147 C C . ARG A 1 143 ? 7.52 54.281 11.914 1 41.06 143 ARG A C 1
ATOM 1149 O O . ARG A 1 143 ? 8.617 54.094 12.445 1 41.06 143 ARG A O 1
ATOM 1156 N N . ASN A 1 144 ? 7.438 55.156 10.938 1 43.53 144 ASN A N 1
ATOM 1157 C CA . ASN A 1 144 ? 8.164 56.406 10.758 1 43.53 144 ASN A CA 1
ATOM 1158 C C . ASN A 1 144 ? 8.539 57.031 12.094 1 43.53 144 ASN A C 1
ATOM 1160 O O . ASN A 1 144 ? 7.664 57.469 12.844 1 43.53 144 ASN A O 1
ATOM 1164 N N . GLN A 1 145 ? 9.352 56.375 12.906 1 42 145 GLN A N 1
ATOM 1165 C CA . GLN A 1 145 ? 9.93 57.125 14.016 1 42 145 GLN A CA 1
ATOM 1166 C C . GLN A 1 145 ? 10.375 58.531 13.57 1 42 145 GLN A C 1
ATOM 1168 O O . GLN A 1 145 ? 11.414 58.656 12.938 1 42 145 GLN A O 1
ATOM 1173 N N . LYS A 1 146 ? 9.469 59.438 13.094 1 42.56 146 LYS A N 1
ATOM 1174 C CA . LYS A 1 146 ? 9.75 60.875 13.016 1 42.56 146 LYS A CA 1
ATOM 1175 C C . LYS A 1 146 ? 10.539 61.344 14.234 1 42.56 146 LYS A C 1
ATOM 1177 O O . LYS A 1 146 ? 10.008 61.375 15.344 1 42.56 146 LYS A O 1
ATOM 1182 N N . TYR A 1 147 ? 11.789 60.969 14.422 1 42.34 147 TYR A N 1
ATOM 1183 C CA . TYR A 1 147 ? 12.766 61.562 15.312 1 42.34 147 TYR A CA 1
ATOM 1184 C C . TYR A 1 147 ? 12.68 63.094 15.258 1 42.34 147 TYR A C 1
ATOM 1186 O O . TYR A 1 147 ? 12.609 63.656 14.172 1 42.34 147 TYR A O 1
ATOM 1194 N N . SER A 1 148 ? 12.016 63.719 16.297 1 41.66 148 SER A N 1
ATOM 1195 C CA . SER A 1 148 ? 11.914 65.125 16.734 1 41.66 148 SER A CA 1
ATOM 1196 C C . SER A 1 148 ? 13.258 65.812 16.609 1 41.66 148 SER A C 1
ATOM 1198 O O . SER A 1 148 ? 14.156 65.625 17.422 1 41.66 148 SER A O 1
ATOM 1200 N N . LEU A 1 149 ? 13.992 65.75 15.523 1 41.09 149 LEU A N 1
ATOM 1201 C CA . LEU A 1 149 ? 15.18 66.562 15.273 1 41.09 149 LEU A CA 1
ATOM 1202 C C . LEU A 1 149 ? 14.922 68 15.609 1 41.09 149 LEU A C 1
ATOM 1204 O O . LEU A 1 149 ? 15.82 68.875 15.5 1 41.09 149 LEU A O 1
ATOM 1208 N N . SER A 1 150 ? 13.68 68.438 15.695 1 40.5 150 SER A N 1
ATOM 1209 C CA . SER A 1 150 ? 13.516 69.875 15.836 1 40.5 150 SER A CA 1
ATOM 1210 C C . SER A 1 150 ? 14.188 70.375 17.109 1 40.5 150 SER A C 1
ATOM 1212 O O . SER A 1 150 ? 14.383 71.562 17.266 1 40.5 150 SER A O 1
ATOM 1214 N N . ASN A 1 151 ? 14.219 69.562 18.109 1 41.25 151 ASN A N 1
ATOM 1215 C CA . ASN A 1 151 ? 14.555 70.188 19.375 1 41.25 151 ASN A CA 1
ATOM 1216 C C . ASN A 1 151 ? 16.031 70.562 19.453 1 41.25 151 ASN A C 1
ATOM 1218 O O . ASN A 1 151 ? 16.469 71.25 20.406 1 41.25 151 ASN A O 1
ATOM 1222 N N . ARG A 1 152 ? 16.891 69.938 18.703 1 40.25 152 ARG A N 1
ATOM 1223 C CA . ARG A 1 152 ? 18.312 70.125 19 1 40.25 152 ARG A CA 1
ATOM 1224 C C . ARG A 1 152 ? 18.75 71.5 18.469 1 40.25 152 ARG A C 1
ATOM 1226 O O . ARG A 1 152 ? 19.906 71.875 18.641 1 40.25 152 ARG A O 1
ATOM 1233 N N . ILE A 1 153 ? 18.016 72.062 17.547 1 41.72 153 ILE A N 1
ATOM 1234 C CA . ILE A 1 153 ? 18.562 73.25 16.984 1 41.72 153 ILE A CA 1
ATOM 1235 C C . ILE A 1 153 ? 18.594 74.375 18.047 1 41.72 153 ILE A C 1
ATOM 1237 O O . ILE A 1 153 ? 19.406 75.312 17.969 1 41.72 153 ILE A O 1
ATOM 1241 N N . LEU A 1 154 ? 17.734 74.312 19.016 1 38.69 154 LEU A N 1
ATOM 1242 C CA . LEU A 1 154 ? 17.594 75.5 19.828 1 38.69 154 LEU A CA 1
ATOM 1243 C C . LEU A 1 154 ? 18.828 75.688 20.719 1 38.69 154 LEU A C 1
ATOM 1245 O O . LEU A 1 154 ? 18.969 76.688 21.375 1 38.69 154 LEU A O 1
ATOM 1249 N N . ILE A 1 155 ? 19.562 74.688 20.984 1 41.44 155 ILE A N 1
ATOM 1250 C CA . ILE A 1 155 ? 20.531 74.875 22.047 1 41.44 155 ILE A CA 1
ATOM 1251 C C . ILE A 1 155 ? 21.719 75.688 21.531 1 41.44 155 ILE A C 1
ATOM 1253 O O . ILE A 1 155 ? 22.547 76.125 22.312 1 41.44 155 ILE A O 1
ATOM 1257 N N . GLY A 1 156 ? 21.938 75.688 20.234 1 39.53 156 GLY A N 1
ATOM 1258 C CA . GLY A 1 156 ? 23.172 76.375 19.828 1 39.53 156 GLY A CA 1
ATOM 1259 C C . GLY A 1 156 ? 23.156 77.875 20.078 1 39.53 156 GLY A C 1
ATOM 1260 O O . GLY A 1 156 ? 24.156 78.5 19.859 1 39.53 156 GLY A O 1
ATOM 1261 N N . LYS A 1 157 ? 22.016 78.438 20.156 1 41.28 157 LYS A N 1
ATOM 1262 C CA . LYS A 1 157 ? 22.031 79.875 20.125 1 41.28 157 LYS A CA 1
ATOM 1263 C C . LYS A 1 157 ? 22.641 80.438 21.406 1 41.28 157 LYS A C 1
ATOM 1265 O O . LYS A 1 157 ? 23.031 81.625 21.438 1 41.28 157 LYS A O 1
ATOM 1270 N N . ASN A 1 158 ? 22.422 79.812 22.484 1 38.62 158 ASN A N 1
ATOM 1271 C CA . ASN A 1 158 ? 22.672 80.562 23.688 1 38.62 158 ASN A CA 1
ATOM 1272 C C . ASN A 1 158 ? 24.172 80.75 23.922 1 38.62 158 ASN A C 1
ATOM 1274 O O . ASN A 1 158 ? 24.594 81.188 25 1 38.62 158 ASN A O 1
ATOM 1278 N N . LEU A 1 159 ? 24.984 80 23.234 1 39.69 159 LEU A N 1
ATOM 1279 C CA . LEU A 1 159 ? 26.359 80.062 23.719 1 39.69 159 LEU A CA 1
ATOM 1280 C C . LEU A 1 159 ? 27 81.438 23.391 1 39.69 159 LEU A C 1
ATOM 1282 O O . LEU A 1 159 ? 28.125 81.688 23.812 1 39.69 159 LEU A O 1
ATOM 1286 N N . PHE A 1 160 ? 26.484 82.188 22.438 1 36.81 160 PHE A N 1
ATOM 1287 C CA . PHE A 1 160 ? 27.328 83.312 22.062 1 36.81 160 PHE A CA 1
ATOM 1288 C C . PHE A 1 160 ? 27.188 84.438 23.094 1 36.81 160 PHE A C 1
ATOM 1290 O O . PHE A 1 160 ? 27.719 85.562 22.891 1 36.81 160 PHE A O 1
ATOM 1297 N N . LYS A 1 161 ? 26.141 84.375 23.906 1 36.03 161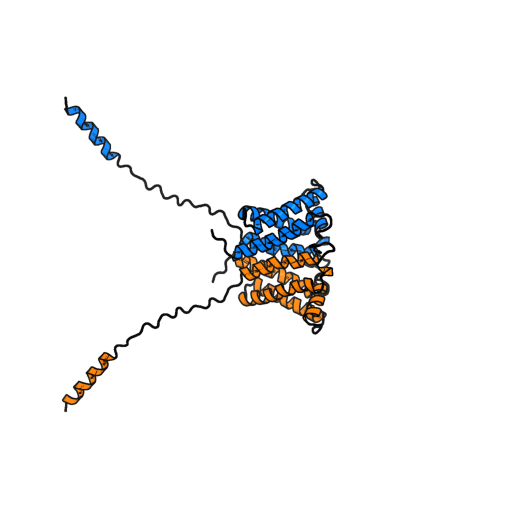 LYS A N 1
ATOM 1298 C CA . LYS A 1 161 ? 26.016 85.688 24.562 1 36.03 161 LYS A CA 1
ATOM 1299 C C . LYS A 1 161 ? 27.188 85.938 25.516 1 36.03 161 LYS A C 1
ATOM 1301 O O . LYS A 1 161 ? 27.266 86.938 26.156 1 36.03 161 LYS A O 1
ATOM 1306 N N . LYS A 1 162 ? 27.781 84.75 25.953 1 34 162 LYS A N 1
ATOM 1307 C CA . LYS A 1 162 ? 28.578 85.188 27.109 1 34 162 LYS A CA 1
ATOM 1308 C C . LYS A 1 162 ? 29.812 85.938 26.688 1 34 162 LYS A C 1
ATOM 1310 O O . LYS A 1 162 ? 30.672 86.25 27.531 1 34 162 LYS A O 1
ATOM 1315 N N . VAL A 1 163 ? 29.844 86.5 25.422 1 27.03 163 VAL A N 1
ATOM 1316 C CA . VAL A 1 163 ? 30.938 87.438 25.516 1 27.03 163 VAL A CA 1
ATOM 1317 C C . VAL A 1 163 ? 30.453 88.75 26.156 1 27.03 163 VAL A C 1
ATOM 1319 O O . VAL A 1 163 ? 29.359 89.25 25.859 1 27.03 163 VAL A O 1
ATOM 1322 N N . MET B 1 1 ? -18.594 19.781 8.539 1 37.72 1 MET B N 1
ATOM 1323 C CA . MET B 1 1 ? -17.234 20.188 8.906 1 37.72 1 MET B CA 1
ATOM 1324 C C . MET B 1 1 ? -16.281 20 7.738 1 37.72 1 MET B C 1
ATOM 1326 O O . MET B 1 1 ? -16.25 18.938 7.121 1 37.72 1 MET B O 1
ATOM 1330 N N . ARG B 1 2 ? -15.844 20.969 7.035 1 49.34 2 ARG B N 1
ATOM 1331 C CA . ARG B 1 2 ? -15.086 21.031 5.793 1 49.34 2 ARG B CA 1
ATOM 1332 C C . ARG B 1 2 ? -13.867 20.125 5.836 1 49.34 2 ARG B C 1
ATOM 1334 O O . ARG B 1 2 ? -12.938 20.344 6.617 1 49.34 2 ARG B O 1
ATOM 1341 N N . LYS B 1 3 ? -14.07 18.891 5.531 1 60.69 3 LYS B N 1
ATOM 1342 C CA . LYS B 1 3 ? -12.898 18.031 5.52 1 60.69 3 LYS B CA 1
ATOM 1343 C C . LYS B 1 3 ? -11.758 18.656 4.711 1 60.69 3 LYS B C 1
ATOM 1345 O O . LYS B 1 3 ? -11.992 19.219 3.639 1 60.69 3 LYS B O 1
ATOM 1350 N N . SER B 1 4 ? -10.617 18.531 5.367 1 83.94 4 SER B N 1
ATOM 1351 C CA . SER B 1 4 ? -9.438 1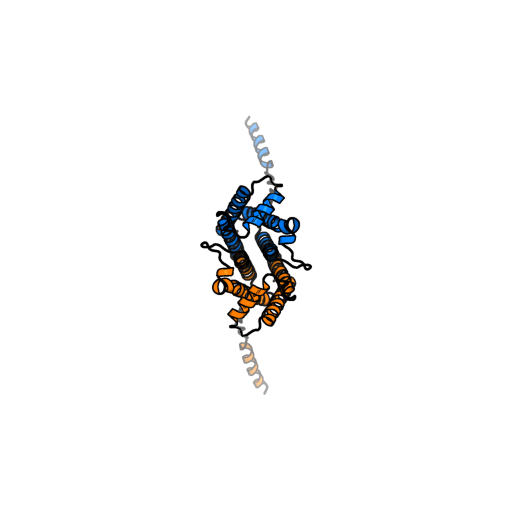9.188 4.82 1 83.94 4 SER B CA 1
ATOM 1352 C C . SER B 1 4 ? -9.023 18.578 3.488 1 83.94 4 SER B C 1
ATOM 1354 O O . SER B 1 4 ? -9.406 17.438 3.178 1 83.94 4 SER B O 1
ATOM 1356 N N . ILE B 1 5 ? -8.711 19.297 2.559 1 92.06 5 ILE B N 1
ATOM 1357 C CA . ILE B 1 5 ? -8.133 18.906 1.275 1 92.06 5 ILE B CA 1
ATOM 1358 C C . ILE B 1 5 ? -7.238 17.688 1.463 1 92.06 5 ILE B C 1
ATOM 1360 O O . ILE B 1 5 ? -7.242 16.781 0.635 1 92.06 5 ILE B O 1
ATOM 1364 N N . LYS B 1 6 ? -6.586 17.625 2.586 1 94.12 6 LYS B N 1
ATOM 1365 C CA . LYS B 1 6 ? -5.676 16.516 2.877 1 94.12 6 LYS B CA 1
ATOM 1366 C C . LYS B 1 6 ? -6.449 15.227 3.121 1 94.12 6 LYS B C 1
ATOM 1368 O O . LYS B 1 6 ? -6.066 14.172 2.617 1 94.12 6 LYS B O 1
ATOM 1373 N N . GLU B 1 7 ? -7.523 15.328 3.861 1 95.25 7 GLU B N 1
ATOM 1374 C CA . GLU B 1 7 ? -8.328 14.141 4.148 1 95.25 7 GLU B CA 1
ATOM 1375 C C . GLU B 1 7 ? -8.992 13.602 2.887 1 95.25 7 GLU B C 1
ATOM 1377 O O . GLU B 1 7 ? -9.102 12.391 2.703 1 95.25 7 GLU B O 1
ATOM 1382 N N . ASN B 1 8 ? -9.445 14.523 2.082 1 96.5 8 ASN B N 1
ATOM 1383 C CA . ASN B 1 8 ? -10.062 14.117 0.823 1 96.5 8 ASN B CA 1
ATOM 1384 C C . ASN B 1 8 ? -9.062 13.391 -0.078 1 96.5 8 ASN B C 1
ATOM 1386 O O . ASN B 1 8 ? -9.406 12.406 -0.732 1 96.5 8 ASN B O 1
ATOM 1390 N N . LEU B 1 9 ? -7.875 13.906 -0.15 1 97.81 9 LEU B N 1
ATOM 1391 C CA . LEU B 1 9 ? -6.828 13.289 -0.954 1 97.81 9 LEU B CA 1
ATOM 1392 C C . LEU B 1 9 ? -6.57 11.859 -0.501 1 97.81 9 LEU B C 1
ATOM 1394 O O . LEU B 1 9 ? -6.477 10.945 -1.329 1 97.81 9 LEU B O 1
ATOM 1398 N N . LEU B 1 10 ? -6.492 11.672 0.782 1 98.44 10 LEU B N 1
ATOM 1399 C CA . LEU B 1 10 ? -6.266 10.344 1.343 1 98.44 10 LEU B CA 1
ATOM 1400 C C . LEU B 1 10 ? -7.426 9.414 1.01 1 98.44 10 LEU B C 1
ATOM 1402 O O . LEU B 1 10 ? -7.211 8.297 0.528 1 98.44 10 LEU B O 1
ATOM 1406 N N . ALA B 1 11 ? -8.641 9.914 1.223 1 98.38 11 ALA B N 1
ATOM 1407 C CA . ALA B 1 11 ? -9.828 9.102 0.978 1 98.38 11 ALA B CA 1
ATOM 1408 C C . ALA B 1 11 ? -9.945 8.727 -0.497 1 98.38 11 ALA B C 1
ATOM 1410 O O . ALA B 1 11 ? -10.234 7.578 -0.83 1 98.38 11 ALA B O 1
ATOM 1411 N N . ILE B 1 12 ? -9.703 9.625 -1.35 1 98.5 12 ILE B N 1
ATOM 1412 C CA . ILE B 1 12 ? -9.828 9.391 -2.785 1 98.5 12 ILE B CA 1
ATOM 1413 C C . ILE B 1 12 ? -8.773 8.383 -3.234 1 98.5 12 ILE B C 1
ATOM 1415 O O . ILE B 1 12 ? -9.055 7.504 -4.051 1 98.5 12 ILE B O 1
ATOM 1419 N N . SER B 1 13 ? -7.527 8.477 -2.744 1 98.75 13 SER B N 1
ATOM 1420 C CA . SER B 1 13 ? -6.484 7.535 -3.117 1 98.75 13 SER B CA 1
ATOM 1421 C C . SER B 1 13 ? -6.848 6.113 -2.701 1 98.75 13 SER B C 1
ATOM 1423 O O . SER B 1 13 ? -6.684 5.172 -3.479 1 98.75 13 SER B O 1
ATOM 1425 N N . ILE B 1 14 ? -7.395 5.91 -1.496 1 98.75 14 ILE B N 1
ATOM 1426 C CA . ILE B 1 14 ? -7.852 4.605 -1.038 1 98.75 14 ILE B CA 1
ATOM 1427 C C . ILE B 1 14 ? -9 4.121 -1.923 1 98.75 14 ILE B C 1
ATOM 1429 O O . ILE B 1 14 ? -9.023 2.961 -2.342 1 98.75 14 ILE B O 1
ATOM 1433 N N . GLY B 1 15 ? -9.922 5.078 -2.127 1 98.88 15 GLY B N 1
ATOM 1434 C CA . GLY B 1 15 ? -11.086 4.723 -2.926 1 98.88 15 GLY B CA 1
ATOM 1435 C C . GLY B 1 15 ? -10.727 4.242 -4.32 1 98.88 15 GLY B C 1
ATOM 1436 O O . GLY B 1 15 ? -11.312 3.285 -4.824 1 98.88 15 GLY B O 1
ATOM 1437 N N . LEU B 1 16 ? -9.789 4.863 -4.957 1 98.81 16 LEU B N 1
ATOM 1438 C CA . LEU B 1 16 ? -9.383 4.492 -6.305 1 98.81 16 LEU B CA 1
ATOM 1439 C C . LEU B 1 16 ? -8.789 3.088 -6.324 1 98.81 16 LEU B C 1
ATOM 1441 O O . LEU B 1 16 ? -9.109 2.283 -7.203 1 98.81 16 LEU B O 1
ATOM 1445 N N . VAL B 1 17 ? -7.941 2.812 -5.375 1 98.75 17 VAL B N 1
ATOM 1446 C CA . VAL B 1 17 ? -7.301 1.501 -5.301 1 98.75 17 VAL B CA 1
ATOM 1447 C C . VAL B 1 17 ? -8.352 0.432 -5.004 1 98.75 17 VAL B C 1
ATOM 1449 O O . VAL B 1 17 ? -8.375 -0.617 -5.648 1 98.75 17 VAL B O 1
ATOM 1452 N N . TYR B 1 18 ? -9.203 0.749 -4.066 1 98.88 18 TYR B N 1
ATOM 1453 C CA . TYR B 1 18 ? -10.273 -0.18 -3.727 1 98.88 18 TYR B CA 1
ATOM 1454 C C . TYR B 1 18 ? -11.156 -0.464 -4.938 1 98.88 18 TYR B C 1
ATOM 1456 O O . TYR B 1 18 ? -11.484 -1.62 -5.219 1 98.88 18 TYR B O 1
ATOM 1464 N N . PHE B 1 19 ? -11.539 0.576 -5.574 1 98.75 19 PHE B N 1
ATOM 1465 C CA . PHE B 1 19 ? -12.422 0.441 -6.727 1 98.75 19 PHE B CA 1
ATOM 1466 C C . PHE B 1 19 ? -11.758 -0.386 -7.82 1 98.75 19 PHE B C 1
ATOM 1468 O O . PHE B 1 19 ? -12.367 -1.314 -8.359 1 98.75 19 PHE B O 1
ATOM 1475 N N . TRP B 1 20 ? -10.539 -0.103 -8.109 1 98.62 20 TRP B N 1
ATOM 1476 C CA . TRP B 1 20 ? -9.805 -0.771 -9.18 1 98.62 20 TRP B CA 1
ATOM 1477 C C . TRP B 1 20 ? -9.594 -2.246 -8.859 1 98.62 20 TRP B C 1
ATOM 1479 O O . TRP B 1 20 ? -9.938 -3.119 -9.656 1 98.62 20 TRP B O 1
ATOM 1489 N N . PHE B 1 21 ? -9.102 -2.527 -7.672 1 98.44 21 PHE B N 1
ATOM 1490 C CA . PHE B 1 21 ? -8.805 -3.902 -7.293 1 98.44 21 PHE B CA 1
ATOM 1491 C C . PHE B 1 21 ? -10.078 -4.723 -7.168 1 98.44 21 PHE B C 1
ATOM 1493 O O . PHE B 1 21 ? -10.102 -5.906 -7.512 1 98.44 21 PHE B O 1
ATOM 1500 N N . GLY B 1 22 ? -11.141 -4.051 -6.664 1 98.56 22 GLY B N 1
ATOM 1501 C CA . GLY B 1 22 ? -12.43 -4.715 -6.586 1 98.56 22 GLY B CA 1
ATOM 1502 C C . GLY B 1 22 ? -13.023 -5.039 -7.945 1 98.56 22 GLY B C 1
ATOM 1503 O O . GLY B 1 22 ? -13.562 -6.129 -8.148 1 98.56 22 GLY B O 1
ATOM 1504 N N . ALA B 1 23 ? -12.906 -4.113 -8.852 1 98.19 23 ALA B N 1
ATOM 1505 C CA . ALA B 1 23 ? -13.453 -4.309 -10.188 1 98.19 23 ALA B CA 1
ATOM 1506 C C . ALA B 1 23 ? -12.781 -5.48 -10.891 1 98.19 23 ALA B C 1
ATOM 1508 O O . ALA B 1 23 ? -13.422 -6.223 -11.641 1 98.19 23 ALA B O 1
ATOM 1509 N N . LEU B 1 24 ? -11.523 -5.684 -10.656 1 97.88 24 LEU B N 1
ATOM 1510 C CA . LEU B 1 24 ? -10.805 -6.797 -11.266 1 97.88 24 LEU B CA 1
ATOM 1511 C C . LEU B 1 24 ? -11.359 -8.133 -10.781 1 97.88 24 LEU B C 1
ATOM 1513 O O . LEU B 1 24 ? -11.312 -9.125 -11.508 1 97.88 24 LEU B O 1
ATOM 1517 N N . LYS B 1 25 ? -11.914 -8.07 -9.586 1 97.94 25 LYS B N 1
ATOM 1518 C CA . LYS B 1 25 ? -12.383 -9.32 -8.984 1 97.94 25 LYS B CA 1
ATOM 1519 C C . LYS B 1 25 ? -13.781 -9.672 -9.477 1 97.94 25 LYS B C 1
ATOM 1521 O O . LYS B 1 25 ? -14.289 -10.758 -9.188 1 97.94 25 LYS B O 1
ATOM 1526 N N . LEU B 1 26 ? -14.391 -8.75 -10.203 1 97.12 26 LEU B N 1
ATOM 1527 C CA . LEU B 1 26 ? -15.695 -9.031 -10.789 1 97.12 26 LEU B CA 1
ATOM 1528 C C . LEU B 1 26 ? -15.562 -9.938 -12.008 1 97.12 26 LEU B C 1
ATOM 1530 O O . LEU B 1 26 ? -16.547 -10.555 -12.438 1 97.12 26 LEU B O 1
ATOM 1534 N N . VAL B 1 27 ? -14.367 -10 -12.57 1 95.5 27 VAL B N 1
ATOM 1535 C CA . VAL B 1 27 ? -14.07 -10.844 -13.727 1 95.5 27 VAL B CA 1
ATOM 1536 C C . VAL B 1 27 ? -13.219 -12.031 -13.289 1 95.5 27 VAL B C 1
ATOM 1538 O O . VAL B 1 27 ? -12.117 -11.852 -12.766 1 95.5 27 VAL B O 1
ATOM 1541 N N . PRO B 1 28 ? -13.664 -13.195 -13.57 1 92.56 28 PRO B N 1
ATOM 1542 C CA . PRO B 1 28 ? -12.961 -14.391 -13.094 1 92.56 28 PRO B CA 1
ATOM 1543 C C . PRO B 1 28 ? -11.516 -14.469 -13.594 1 92.56 28 PRO B C 1
ATOM 1545 O O . PRO B 1 28 ? -11.258 -14.25 -14.781 1 92.56 28 PRO B O 1
ATOM 1548 N N . ASN B 1 29 ? -10.586 -14.703 -12.664 1 92.06 29 ASN B N 1
ATOM 1549 C CA . ASN B 1 29 ? -9.188 -15 -12.938 1 92.06 29 ASN B CA 1
ATOM 1550 C C . ASN B 1 29 ? -8.43 -13.766 -13.406 1 92.06 29 ASN B C 1
ATOM 1552 O O . ASN B 1 29 ? -7.305 -13.875 -13.898 1 92.06 29 ASN B O 1
ATOM 1556 N N . LEU B 1 30 ? -9.07 -12.648 -13.25 1 94.06 30 LEU B N 1
ATOM 1557 C CA . LEU B 1 30 ? -8.414 -11.438 -13.719 1 94.06 30 LEU B CA 1
ATOM 1558 C C . LEU B 1 30 ? -7.527 -10.844 -12.625 1 94.06 30 LEU B C 1
ATOM 1560 O O . LEU B 1 30 ? -6.488 -10.25 -12.914 1 94.06 30 LEU B O 1
ATOM 1564 N N . SER B 1 31 ? -7.945 -10.977 -11.359 1 95.75 31 SER B N 1
ATOM 1565 C CA . SER B 1 31 ? -7.141 -10.484 -10.242 1 95.75 31 SER B CA 1
ATOM 1566 C C . SER B 1 31 ? -6.133 -11.531 -9.789 1 95.75 31 SER B C 1
ATOM 1568 O O . SER B 1 31 ? -6.5 -12.672 -9.492 1 95.75 31 SER B O 1
ATOM 1570 N N . PRO B 1 32 ? -4.922 -11.102 -9.688 1 96 32 PRO B N 1
ATOM 1571 C CA . PRO B 1 32 ? -3.906 -12.039 -9.195 1 96 32 PRO B CA 1
ATOM 1572 C C . PRO B 1 32 ? -4.102 -12.406 -7.727 1 96 32 PRO B C 1
ATOM 1574 O O . PRO B 1 32 ? -3.518 -13.383 -7.246 1 96 32 PRO B O 1
ATOM 1577 N N . ALA B 1 33 ? -4.887 -11.633 -7.02 1 95 33 ALA B N 1
ATOM 1578 C CA . ALA B 1 33 ? -5.082 -11.859 -5.59 1 95 33 ALA B CA 1
ATOM 1579 C C . ALA B 1 33 ? -6.305 -12.734 -5.34 1 95 33 ALA B C 1
ATOM 1581 O O . ALA B 1 33 ? -6.68 -12.969 -4.188 1 95 33 ALA B O 1
ATOM 1582 N N . GLU B 1 34 ? -6.918 -13.172 -6.387 1 97.19 34 GLU B N 1
ATOM 1583 C CA . GLU B 1 34 ? -8.195 -13.867 -6.281 1 97.19 34 GLU B CA 1
ATOM 1584 C C . GLU B 1 34 ? -8.07 -15.133 -5.438 1 97.19 34 GLU B C 1
ATOM 1586 O O . GLU B 1 34 ? -8.836 -15.336 -4.496 1 97.19 34 GLU B O 1
ATOM 1591 N N . ASP B 1 35 ? -7.082 -16 -5.746 1 97.56 35 ASP B N 1
ATOM 1592 C CA . ASP B 1 35 ? -6.949 -17.266 -5.031 1 97.56 35 ASP B CA 1
ATOM 1593 C C . ASP B 1 35 ? -6.641 -17.031 -3.553 1 97.56 35 ASP B C 1
ATOM 1595 O O . ASP B 1 35 ? -7.211 -17.688 -2.684 1 97.56 35 ASP B O 1
ATOM 1599 N N . LEU B 1 36 ? -5.773 -16.125 -3.314 1 98 36 LEU B N 1
ATOM 1600 C CA . LEU B 1 36 ? -5.461 -15.797 -1.927 1 98 36 LEU B CA 1
ATOM 1601 C C . LEU B 1 36 ? -6.707 -15.328 -1.185 1 98 36 LEU B C 1
ATOM 1603 O O . LEU B 1 36 ? -6.941 -15.719 -0.041 1 98 36 LEU B O 1
ATOM 1607 N N . ALA B 1 37 ? -7.473 -14.477 -1.83 1 98.31 37 ALA B N 1
ATOM 1608 C CA . ALA B 1 37 ? -8.688 -13.945 -1.229 1 98.31 37 ALA B CA 1
ATOM 1609 C C . ALA B 1 37 ? -9.703 -15.055 -0.957 1 98.31 37 ALA B C 1
ATOM 1611 O O . ALA B 1 37 ? -10.242 -15.148 0.146 1 98.31 37 ALA B O 1
ATOM 1612 N N . LYS B 1 38 ? -9.922 -15.922 -1.938 1 98.44 38 LYS B N 1
ATOM 1613 C CA . LYS B 1 38 ? -10.867 -17.016 -1.794 1 98.44 38 LYS B CA 1
ATOM 1614 C C . LYS B 1 38 ? -10.461 -17.953 -0.658 1 98.44 38 LYS B C 1
ATOM 1616 O O . LYS B 1 38 ? -11.281 -18.297 0.197 1 98.44 38 LYS B O 1
ATOM 1621 N N . ASN B 1 39 ? -9.203 -18.359 -0.689 1 98.38 39 ASN B N 1
ATOM 1622 C CA . ASN B 1 39 ? -8.711 -19.266 0.342 1 98.38 39 ASN B CA 1
ATOM 1623 C C . ASN B 1 39 ? -8.812 -18.641 1.731 1 98.38 39 ASN B C 1
ATOM 1625 O O . ASN B 1 39 ? -9.141 -19.328 2.701 1 98.38 39 ASN B O 1
ATOM 1629 N N . THR B 1 40 ? -8.547 -17.359 1.833 1 98.69 40 THR B N 1
ATOM 1630 C CA . THR B 1 40 ? -8.609 -16.656 3.107 1 98.69 40 THR B CA 1
ATOM 1631 C C . THR B 1 40 ? -10.047 -16.609 3.629 1 98.69 40 THR B C 1
ATOM 1633 O O . THR B 1 40 ? -10.305 -16.938 4.789 1 98.69 40 THR B O 1
ATOM 1636 N N . ILE B 1 41 ? -10.969 -16.234 2.756 1 98.56 41 ILE B N 1
ATOM 1637 C CA . ILE B 1 41 ? -12.367 -16.156 3.158 1 98.56 41 ILE B CA 1
ATOM 1638 C C . ILE B 1 41 ? -12.875 -17.547 3.541 1 98.56 41 ILE B C 1
ATOM 1640 O O . ILE B 1 41 ? -13.633 -17.688 4.5 1 98.56 41 ILE B O 1
ATOM 1644 N N . HIS B 1 42 ? -12.406 -18.578 2.807 1 98.62 42 HIS B N 1
ATOM 1645 C CA . HIS B 1 42 ? -12.773 -19.953 3.119 1 98.62 42 HIS B CA 1
ATOM 1646 C C . HIS B 1 42 ? -12.367 -20.328 4.543 1 98.62 42 HIS B C 1
ATOM 1648 O O . HIS B 1 42 ? -13.164 -20.891 5.293 1 98.62 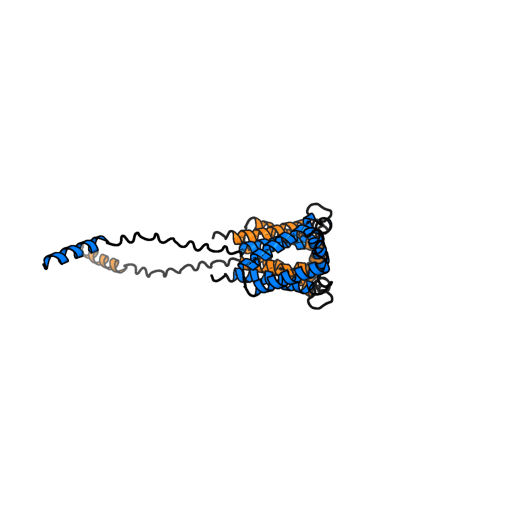42 HIS B O 1
ATOM 1654 N N . ARG B 1 43 ? -11.195 -19.969 4.926 1 98.19 43 ARG B N 1
ATOM 1655 C CA . ARG B 1 43 ? -10.711 -20.25 6.273 1 98.19 43 ARG B CA 1
ATOM 1656 C C . ARG B 1 43 ? -11.461 -19.422 7.312 1 98.19 43 ARG B C 1
ATOM 1658 O O . ARG B 1 43 ? -11.836 -19.953 8.367 1 98.19 43 ARG B O 1
ATOM 1665 N N . LEU B 1 44 ? -11.711 -18.172 7.027 1 98.25 44 LEU B N 1
ATOM 1666 C CA . LEU B 1 44 ? -12.344 -17.25 7.961 1 98.25 44 LEU B CA 1
ATOM 1667 C C . LEU B 1 44 ? -13.789 -17.672 8.242 1 98.25 44 LEU B C 1
ATOM 1669 O O . LEU B 1 44 ? -14.297 -17.453 9.344 1 98.25 44 LEU B O 1
ATOM 1673 N N . THR B 1 45 ? -14.359 -18.297 7.234 1 97.88 45 THR B N 1
ATOM 1674 C CA . THR B 1 45 ? -15.773 -18.625 7.359 1 97.88 45 THR B CA 1
ATOM 1675 C C . THR B 1 45 ? -15.961 -20.125 7.609 1 97.88 45 THR B C 1
ATOM 1677 O O . THR B 1 45 ? -17.078 -20.641 7.566 1 97.88 45 THR B O 1
ATOM 1680 N N . PHE B 1 46 ? -14.82 -20.844 7.723 1 97.62 46 PHE B N 1
ATOM 1681 C CA . PHE B 1 46 ? -14.836 -22.281 7.957 1 97.62 46 PHE B CA 1
ATOM 1682 C C . PHE B 1 46 ? -15.516 -23.016 6.812 1 97.62 46 PHE B C 1
ATOM 1684 O O . PHE B 1 46 ? -16.219 -24.016 7.031 1 97.62 46 PHE B O 1
ATOM 1691 N N . GLY B 1 47 ? -15.406 -22.406 5.699 1 97.31 47 GLY B N 1
ATOM 1692 C CA . GLY B 1 47 ? -15.914 -23.062 4.5 1 97.31 47 GLY B CA 1
ATOM 1693 C C . GLY B 1 47 ? -17.406 -22.875 4.309 1 97.31 47 GLY B C 1
ATOM 1694 O O . GLY B 1 47 ? -18 -23.516 3.445 1 97.31 47 GLY B O 1
ATOM 1695 N N . LEU B 1 48 ? -18.016 -21.984 4.984 1 97.94 48 LEU B N 1
ATOM 1696 C CA . LEU B 1 48 ? -19.453 -21.797 4.926 1 97.94 48 LEU B CA 1
ATOM 1697 C C . LEU B 1 48 ? -19.875 -21.078 3.641 1 97.94 48 LEU B C 1
ATOM 1699 O O . LEU B 1 48 ? -21 -21.25 3.168 1 97.94 48 LEU B O 1
ATOM 1703 N N . ILE B 1 49 ? -19 -20.266 3.086 1 98.06 49 ILE B N 1
ATOM 1704 C CA . ILE B 1 49 ? -19.281 -19.531 1.861 1 98.06 49 ILE B CA 1
ATOM 1705 C C . ILE B 1 49 ? -18.531 -20.156 0.692 1 98.06 49 ILE B C 1
ATOM 1707 O O . ILE B 1 49 ? -17.297 -20.312 0.753 1 98.06 49 ILE B O 1
ATOM 1711 N N . PRO B 1 50 ? -19.25 -20.484 -0.377 1 98.31 50 PRO B N 1
ATOM 1712 C CA . PRO B 1 50 ? -18.547 -21 -1.555 1 98.31 50 PRO B CA 1
ATOM 1713 C C . PRO B 1 50 ? -17.547 -20 -2.131 1 98.31 50 PRO B C 1
ATOM 1715 O O . PRO B 1 50 ? -17.797 -18.797 -2.115 1 98.31 50 PRO B O 1
ATOM 1718 N N . ASP B 1 51 ? -16.484 -20.516 -2.705 1 97.56 51 ASP B N 1
ATOM 1719 C CA . ASP B 1 51 ? -15.367 -19.703 -3.172 1 97.56 51 ASP B CA 1
ATOM 1720 C C . ASP B 1 51 ? -15.828 -18.688 -4.211 1 97.56 51 ASP B C 1
ATOM 1722 O O . ASP B 1 51 ? -15.438 -17.516 -4.164 1 97.56 51 ASP B O 1
ATOM 1726 N N . GLU B 1 52 ? -16.641 -19.109 -5.125 1 97 52 GLU B N 1
ATOM 1727 C CA . GLU B 1 52 ? -17.094 -18.234 -6.199 1 97 52 GLU B CA 1
ATOM 1728 C C . GLU B 1 52 ? -17.953 -17.094 -5.656 1 97 52 GLU B C 1
ATOM 1730 O O . GLU B 1 52 ? -17.906 -15.969 -6.156 1 97 52 GLU B O 1
ATOM 1735 N N . VAL B 1 53 ? -18.719 -17.391 -4.641 1 97.88 53 VAL B N 1
ATOM 1736 C CA . VAL B 1 53 ? -19.547 -16.375 -4.008 1 97.88 53 VAL B CA 1
ATOM 1737 C C . VAL B 1 53 ? -18.672 -15.422 -3.199 1 97.88 53 VAL B C 1
ATOM 1739 O O . VAL B 1 53 ? -18.891 -14.211 -3.197 1 97.88 53 VAL B O 1
ATOM 1742 N N . SER B 1 54 ? -17.672 -15.961 -2.559 1 98.38 54 SER B N 1
ATOM 1743 C CA . SER B 1 54 ? -16.766 -15.18 -1.718 1 98.38 54 SER B CA 1
ATOM 1744 C C . SER B 1 54 ? -16.094 -14.07 -2.516 1 98.38 54 SER B C 1
ATOM 1746 O O . SER B 1 54 ? -16.062 -12.914 -2.072 1 98.38 54 SER B O 1
ATOM 1748 N N . ILE B 1 55 ? -15.625 -14.43 -3.711 1 98.38 55 ILE B N 1
ATOM 1749 C CA . ILE B 1 55 ? -14.852 -13.453 -4.473 1 98.38 55 ILE B CA 1
ATOM 1750 C C . ILE B 1 55 ? -15.773 -12.367 -5.008 1 98.38 55 ILE B C 1
ATOM 1752 O O . ILE B 1 55 ? -15.391 -11.195 -5.078 1 98.38 55 ILE B O 1
ATOM 1756 N N . ILE B 1 56 ? -16.984 -12.719 -5.359 1 98.12 56 ILE B N 1
ATOM 1757 C CA . ILE B 1 56 ? -17.953 -11.75 -5.852 1 98.12 56 ILE B CA 1
ATOM 1758 C C . ILE B 1 56 ? -18.375 -10.812 -4.723 1 98.12 56 ILE B C 1
ATOM 1760 O O . ILE B 1 56 ? -18.469 -9.594 -4.914 1 98.12 56 ILE B O 1
ATOM 1764 N N . LEU B 1 57 ? -18.609 -11.375 -3.557 1 98.31 57 LEU B N 1
ATOM 1765 C CA . LEU B 1 57 ? -18.953 -10.562 -2.395 1 98.31 57 LEU B CA 1
ATOM 1766 C C . LEU B 1 57 ? -17.828 -9.586 -2.055 1 98.31 57 LEU B C 1
ATOM 1768 O O . LEU B 1 57 ? -18.094 -8.422 -1.753 1 98.31 57 LEU B O 1
ATOM 1772 N N . LEU B 1 58 ? -16.656 -10.109 -2.105 1 98.75 58 LEU B N 1
ATOM 1773 C CA . LEU B 1 58 ? -15.5 -9.25 -1.84 1 98.75 58 LEU B CA 1
ATOM 1774 C C . LEU B 1 58 ? -15.398 -8.133 -2.877 1 98.75 58 LEU B C 1
ATOM 1776 O O . LEU B 1 58 ? -15.133 -6.984 -2.531 1 98.75 58 LEU B O 1
ATOM 1780 N N . ALA B 1 59 ? -15.562 -8.5 -4.113 1 98.75 59 ALA B N 1
ATOM 1781 C CA . ALA B 1 59 ? -15.516 -7.523 -5.199 1 98.75 59 ALA B CA 1
ATOM 1782 C C . ALA B 1 59 ? -16.531 -6.402 -4.977 1 98.75 59 ALA B C 1
ATOM 1784 O O . ALA B 1 59 ? -16.188 -5.223 -5.066 1 98.75 59 ALA B O 1
ATOM 1785 N N . PHE B 1 60 ? -17.719 -6.746 -4.609 1 98.69 60 PHE B N 1
ATOM 1786 C CA . PHE B 1 60 ? -18.766 -5.758 -4.359 1 98.69 60 PHE B CA 1
ATOM 1787 C C . PHE B 1 60 ? -18.422 -4.898 -3.148 1 98.69 60 PHE B C 1
ATOM 1789 O O . PHE B 1 60 ? -18.656 -3.688 -3.15 1 98.69 60 PHE B O 1
ATOM 1796 N N . TRP B 1 61 ? -17.938 -5.574 -2.131 1 98.75 61 TRP B N 1
ATOM 1797 C CA . TRP B 1 61 ? -17.5 -4.855 -0.938 1 98.75 61 TRP B CA 1
ATOM 1798 C C . TRP B 1 61 ? -16.438 -3.809 -1.288 1 98.75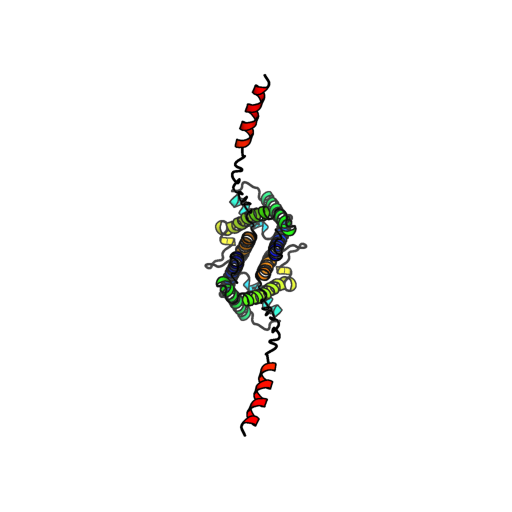 61 TRP B C 1
ATOM 1800 O O . TRP B 1 61 ? -16.562 -2.645 -0.898 1 98.75 61 TRP B O 1
ATOM 1810 N N . GLU B 1 62 ? -15.453 -4.203 -2.076 1 98.88 62 GLU B N 1
ATOM 1811 C CA . GLU B 1 62 ? -14.352 -3.314 -2.418 1 98.88 62 GLU B CA 1
ATOM 1812 C C . GLU B 1 62 ? -14.797 -2.215 -3.375 1 98.88 62 GLU B C 1
ATOM 1814 O O . GLU B 1 62 ? -14.469 -1.043 -3.184 1 98.88 62 GLU B O 1
ATOM 1819 N N . VAL B 1 63 ? -15.547 -2.545 -4.336 1 98.88 63 VAL B N 1
ATOM 1820 C CA . VAL B 1 63 ? -16.062 -1.553 -5.277 1 98.88 63 VAL B CA 1
ATOM 1821 C C . VAL B 1 63 ? -16.969 -0.572 -4.551 1 98.88 63 VAL B C 1
ATOM 1823 O O . VAL B 1 63 ? -16.891 0.64 -4.766 1 98.88 63 VAL B O 1
ATOM 1826 N N . GLY B 1 64 ? -17.844 -1.089 -3.713 1 98.81 64 GLY B N 1
ATOM 1827 C CA . GLY B 1 64 ? -18.719 -0.24 -2.928 1 98.81 64 GLY B CA 1
ATOM 1828 C C . GLY B 1 64 ? -17.984 0.755 -2.061 1 98.81 64 GLY B C 1
ATOM 1829 O O . GLY B 1 64 ? -18.297 1.947 -2.064 1 98.81 64 GLY B O 1
ATOM 1830 N N . LEU B 1 65 ? -17.016 0.248 -1.348 1 98.88 65 LEU B N 1
ATOM 1831 C CA . LEU B 1 65 ? -16.203 1.124 -0.51 1 98.88 65 LEU B CA 1
ATOM 1832 C C . LEU B 1 65 ? -15.453 2.146 -1.357 1 98.88 65 LEU B C 1
ATOM 1834 O O . LEU B 1 65 ? -15.352 3.316 -0.983 1 98.88 65 LEU B O 1
ATOM 1838 N N . GLY B 1 66 ? -14.883 1.625 -2.506 1 98.88 66 GLY B N 1
ATOM 1839 C CA . GLY B 1 66 ? -14.227 2.555 -3.406 1 98.88 66 GLY B CA 1
ATOM 1840 C C . GLY B 1 66 ? -15.109 3.713 -3.824 1 98.88 66 GLY B C 1
ATOM 1841 O O . GLY B 1 66 ? -14.68 4.867 -3.803 1 98.88 66 GLY B O 1
ATOM 1842 N N . PHE B 1 67 ? -16.297 3.441 -4.137 1 98.62 67 PHE B N 1
ATOM 1843 C CA . PHE B 1 67 ? -17.266 4.449 -4.539 1 98.62 67 PHE B CA 1
ATOM 1844 C C . PHE B 1 67 ? -17.547 5.414 -3.393 1 98.62 67 PHE B C 1
ATOM 1846 O O . PHE B 1 67 ? -17.562 6.629 -3.59 1 98.62 67 PHE B O 1
ATOM 1853 N N . LEU B 1 68 ? -17.797 4.883 -2.219 1 98.56 68 LEU B N 1
ATOM 1854 C CA . LEU B 1 68 ? -18.094 5.707 -1.056 1 98.56 68 LEU B CA 1
ATOM 1855 C C . LEU B 1 68 ? -16.938 6.652 -0.741 1 98.56 68 LEU B C 1
ATOM 1857 O O . LEU B 1 68 ? -17.172 7.824 -0.417 1 98.56 68 LEU B O 1
ATOM 1861 N N . PHE B 1 69 ? -15.734 6.164 -0.85 1 98.62 69 PHE B N 1
ATOM 1862 C CA . PHE B 1 69 ? -14.578 6.988 -0.534 1 98.62 69 PHE B CA 1
ATOM 1863 C C . PHE B 1 69 ? -14.375 8.07 -1.589 1 98.62 69 PHE B C 1
ATOM 1865 O O . PHE B 1 69 ? -14.117 9.227 -1.257 1 98.62 69 PHE B O 1
ATOM 1872 N N . VAL B 1 70 ? -14.508 7.73 -2.855 1 98.38 70 VAL B N 1
ATOM 1873 C CA . VAL B 1 70 ? -14.242 8.672 -3.943 1 98.38 70 VAL B CA 1
ATOM 1874 C C . VAL B 1 70 ? -15.297 9.773 -3.939 1 98.38 70 VAL B C 1
ATOM 1876 O O . VAL B 1 70 ? -14.977 10.945 -4.141 1 98.38 70 VAL B O 1
ATOM 1879 N N . PHE B 1 71 ? -16.484 9.445 -3.615 1 97.19 71 PHE B N 1
ATOM 1880 C CA . PHE B 1 71 ? -17.562 10.422 -3.705 1 97.19 71 PHE B CA 1
ATOM 1881 C C . PHE B 1 71 ? -17.891 10.992 -2.332 1 97.19 71 PHE B C 1
ATOM 1883 O O . PHE B 1 71 ? -18.75 11.867 -2.209 1 97.19 71 PHE B O 1
ATOM 1890 N N . ARG B 1 72 ? -17.25 10.5 -1.337 1 93.81 72 ARG B N 1
ATOM 1891 C CA . ARG B 1 72 ? -17.312 11.039 0.019 1 93.81 72 ARG B CA 1
ATOM 1892 C C . ARG B 1 72 ? -18.719 10.859 0.606 1 93.81 72 ARG B C 1
ATOM 1894 O O . ARG B 1 72 ? -19.25 11.773 1.23 1 93.81 72 ARG B O 1
ATOM 1901 N N . PHE B 1 73 ? -19.234 9.742 0.275 1 95.06 73 PHE B N 1
ATOM 1902 C CA . PHE B 1 73 ? -20.516 9.391 0.871 1 95.06 73 PHE B CA 1
ATOM 1903 C C . PHE B 1 73 ? -20.312 8.508 2.1 1 95.06 73 PHE B C 1
ATOM 1905 O O . PHE B 1 73 ? -19.438 7.641 2.111 1 95.06 73 PHE B O 1
ATOM 1912 N N . PHE B 1 74 ? -21.125 8.766 3.215 1 95.19 74 PHE B N 1
ATOM 1913 C CA . PHE B 1 74 ? -21.109 7.938 4.41 1 95.19 74 PHE B CA 1
ATOM 1914 C C . PHE B 1 74 ? -19.688 7.715 4.898 1 95.19 74 PHE B C 1
ATOM 1916 O O . PHE B 1 74 ? -19.266 6.574 5.113 1 95.19 74 PHE B O 1
ATOM 1923 N N . ARG B 1 75 ? -19.016 8.758 5.078 1 93.81 75 ARG B N 1
ATOM 1924 C CA . ARG B 1 75 ? -17.578 8.734 5.324 1 93.81 75 ARG B CA 1
ATOM 1925 C C . ARG B 1 75 ? -17.25 7.914 6.574 1 93.81 75 ARG B C 1
ATOM 1927 O O . ARG B 1 75 ? -16.344 7.082 6.555 1 93.81 75 ARG B O 1
ATOM 1934 N N . ARG B 1 76 ? -17.938 8.156 7.578 1 95.25 76 ARG B N 1
ATOM 1935 C CA . ARG B 1 76 ? -17.672 7.449 8.828 1 95.25 76 ARG B CA 1
ATOM 1936 C C . ARG B 1 76 ? -17.906 5.949 8.672 1 95.25 76 ARG B C 1
ATOM 1938 O O . ARG B 1 76 ? -17.047 5.145 9.055 1 95.25 76 ARG B O 1
ATOM 1945 N N . GLN B 1 77 ? -19.047 5.578 8.156 1 97.44 77 GLN B N 1
ATOM 1946 C CA . GLN B 1 77 ? -19.391 4.172 7.957 1 97.44 77 GLN B CA 1
ATOM 1947 C C . GLN B 1 77 ? -18.391 3.5 7.012 1 97.44 77 GLN B C 1
ATOM 1949 O O . GLN B 1 77 ? -17.984 2.357 7.238 1 97.44 77 GLN B O 1
ATOM 1954 N N . ALA B 1 78 ? -18.047 4.215 5.949 1 98.31 78 ALA B N 1
ATOM 1955 C CA . ALA B 1 78 ? -17.094 3.678 4.992 1 98.31 78 ALA B CA 1
ATOM 1956 C C . ALA B 1 78 ? -15.758 3.369 5.668 1 98.31 78 ALA B C 1
ATOM 1958 O O . ALA B 1 78 ? -15.164 2.314 5.43 1 98.31 78 ALA B O 1
ATOM 1959 N N . VAL B 1 79 ? -15.32 4.242 6.504 1 98.56 79 VAL B N 1
ATOM 1960 C CA . VAL B 1 79 ? -14.047 4.062 7.191 1 98.56 79 VAL B CA 1
ATOM 1961 C C . VAL B 1 79 ? -14.117 2.844 8.109 1 98.56 79 VAL B C 1
ATOM 1963 O O . VAL B 1 79 ? -13.203 2.018 8.125 1 98.56 79 VAL B O 1
ATOM 1966 N N . ILE B 1 80 ? -15.188 2.684 8.805 1 98.56 80 ILE B N 1
ATOM 1967 C CA . ILE B 1 80 ? -15.344 1.566 9.727 1 98.56 80 ILE B CA 1
ATOM 1968 C C . ILE B 1 80 ? -15.336 0.25 8.953 1 98.56 80 ILE B C 1
ATOM 1970 O O . ILE B 1 80 ? -14.625 -0.689 9.32 1 98.56 80 ILE B O 1
ATOM 1974 N N . MET B 1 81 ? -16.094 0.216 7.898 1 98.75 81 MET B N 1
ATOM 1975 C CA . MET B 1 81 ? -16.172 -0.995 7.086 1 98.75 81 MET B CA 1
ATOM 1976 C C . MET B 1 81 ? -14.812 -1.315 6.469 1 98.75 81 MET B C 1
ATOM 1978 O O . MET B 1 81 ? -14.414 -2.48 6.406 1 98.75 81 MET B O 1
ATOM 1982 N N . ALA B 1 82 ? -14.125 -0.307 6.016 1 98.81 82 ALA B N 1
ATOM 1983 C CA . ALA B 1 82 ? -12.797 -0.5 5.438 1 98.81 82 ALA B CA 1
ATOM 1984 C C . ALA B 1 82 ? -11.805 -0.984 6.492 1 98.81 82 ALA B C 1
ATOM 1986 O O . ALA B 1 82 ? -10.945 -1.822 6.207 1 98.81 82 ALA B O 1
ATOM 1987 N N . LEU B 1 83 ? -11.914 -0.45 7.684 1 98.81 83 LEU B N 1
ATOM 1988 C CA . LEU B 1 83 ? -11.031 -0.878 8.758 1 98.81 83 LEU B CA 1
ATOM 1989 C C . LEU B 1 83 ? -11.234 -2.355 9.078 1 98.81 83 LEU B C 1
ATOM 1991 O O . LEU B 1 83 ? -10.266 -3.096 9.258 1 98.81 83 LEU B O 1
ATOM 1995 N N . ILE B 1 84 ? -12.461 -2.766 9.109 1 98.62 84 ILE B N 1
ATOM 1996 C CA . ILE B 1 84 ? -12.758 -4.176 9.328 1 98.62 84 ILE B CA 1
ATOM 1997 C C . ILE B 1 84 ? -12.148 -5.012 8.211 1 98.62 84 ILE B C 1
ATOM 1999 O O . ILE B 1 84 ? -11.484 -6.023 8.469 1 98.62 84 ILE B O 1
ATOM 2003 N N . HIS B 1 85 ? -12.352 -4.578 6.996 1 98.75 85 HIS B N 1
ATOM 2004 C CA . HIS B 1 85 ? -11.773 -5.254 5.84 1 98.75 85 HIS B CA 1
ATOM 2005 C C . HIS B 1 85 ? -10.258 -5.316 5.938 1 98.75 85 HIS B C 1
ATOM 2007 O O . HIS B 1 85 ? -9.656 -6.375 5.715 1 98.75 85 HIS B O 1
ATOM 2013 N N . MET B 1 86 ? -9.617 -4.203 6.328 1 98.75 86 MET B N 1
ATOM 2014 C CA . MET B 1 86 ? -8.156 -4.125 6.359 1 98.75 86 MET B CA 1
ATOM 2015 C C . MET B 1 86 ? -7.59 -5.047 7.434 1 98.75 86 MET B C 1
ATOM 2017 O O . MET B 1 86 ? -6.535 -5.652 7.242 1 98.75 86 MET B O 1
ATOM 2021 N N . VAL B 1 87 ? -8.219 -5.156 8.508 1 98.12 87 VAL B N 1
ATOM 2022 C CA . VAL B 1 87 ? -7.77 -6.066 9.562 1 98.12 87 VAL B CA 1
ATOM 2023 C C . VAL B 1 87 ? -7.82 -7.504 9.055 1 98.12 87 VAL B C 1
ATOM 2025 O O . VAL B 1 87 ? -6.891 -8.281 9.273 1 98.12 87 VAL B O 1
ATOM 2028 N N . CYS B 1 88 ? -8.836 -7.824 8.305 1 98.38 88 CYS B N 1
ATOM 2029 C CA . CYS B 1 88 ? -9 -9.172 7.777 1 98.38 88 CYS B CA 1
ATOM 2030 C C . CYS B 1 88 ? -7.918 -9.492 6.75 1 98.38 88 CYS B C 1
ATOM 2032 O O . CYS B 1 88 ? -7.574 -10.656 6.547 1 98.38 88 CYS B O 1
ATOM 2034 N N . THR B 1 89 ? -7.406 -8.477 6.086 1 98.25 89 THR B N 1
ATOM 2035 C CA . THR B 1 89 ? -6.395 -8.695 5.055 1 98.25 89 THR B CA 1
ATOM 2036 C C . THR B 1 89 ? -5.098 -9.211 5.672 1 98.25 89 THR B C 1
ATOM 2038 O O . THR B 1 89 ? -4.211 -9.688 4.961 1 98.25 89 THR B O 1
ATOM 2041 N N . PHE B 1 90 ? -4.938 -9.211 6.969 1 98.69 90 PHE B N 1
ATOM 2042 C CA . PHE B 1 90 ? -3.729 -9.688 7.629 1 98.69 90 PHE B CA 1
ATOM 2043 C C . PHE B 1 90 ? -3.879 -11.141 8.047 1 98.69 90 PHE B C 1
ATOM 2045 O O . PHE B 1 90 ? -2.91 -11.773 8.477 1 98.69 90 PHE B O 1
ATOM 2052 N N . THR B 1 91 ? -4.988 -11.719 7.887 1 98.62 91 THR B N 1
ATOM 2053 C CA . THR B 1 91 ? -5.246 -13.062 8.391 1 98.62 91 THR B CA 1
ATOM 2054 C C . THR B 1 91 ? -4.395 -14.094 7.648 1 98.62 91 THR B C 1
ATOM 2056 O O . THR B 1 91 ? -4.035 -15.125 8.211 1 98.62 91 THR B O 1
ATOM 2059 N N . PRO B 1 92 ? -4.059 -13.844 6.344 1 98.5 92 PRO B N 1
ATOM 2060 C CA . PRO B 1 92 ? -3.18 -14.812 5.68 1 98.5 92 PRO B CA 1
ATOM 2061 C C . PRO B 1 92 ? -1.848 -14.992 6.406 1 98.5 92 PRO B C 1
ATOM 2063 O O . PRO B 1 92 ? -1.191 -16.031 6.25 1 98.5 92 PRO B O 1
ATOM 2066 N N . LEU B 1 93 ? -1.409 -13.977 7.164 1 98.12 93 LEU B N 1
ATOM 2067 C CA . LEU B 1 93 ? -0.189 -14.125 7.953 1 98.12 93 LEU B CA 1
ATOM 2068 C C . LEU B 1 93 ? -0.27 -15.344 8.859 1 98.12 93 LEU B C 1
ATOM 2070 O O . LEU B 1 93 ? 0.739 -16.016 9.102 1 98.12 93 LEU B O 1
ATOM 2074 N N . PHE B 1 94 ? -1.457 -15.672 9.289 1 98.19 94 PHE B N 1
ATOM 2075 C CA . PHE B 1 94 ? -1.676 -16.781 10.211 1 98.19 94 PHE B CA 1
ATOM 2076 C C . PHE B 1 94 ? -2.104 -18.031 9.453 1 98.19 94 PHE B C 1
ATOM 2078 O O . PHE B 1 94 ? -1.646 -19.141 9.766 1 98.19 94 PHE B O 1
ATOM 2085 N N . PHE B 1 95 ? -2.898 -17.906 8.414 1 98.38 95 PHE B N 1
ATOM 2086 C CA . PHE B 1 95 ? -3.484 -19.047 7.727 1 98.38 95 PHE B CA 1
ATOM 2087 C C . PHE B 1 95 ? -2.535 -19.578 6.66 1 98.38 95 PHE B C 1
ATOM 2089 O O . PHE B 1 95 ? -2.514 -20.781 6.391 1 98.38 95 PHE B O 1
ATOM 2096 N N . PHE B 1 96 ? -1.795 -18.719 6.066 1 98.25 96 PHE B N 1
ATOM 2097 C CA . PHE B 1 96 ? -0.938 -19.125 4.957 1 98.25 96 PHE B CA 1
ATOM 2098 C C . PHE B 1 96 ? 0.462 -18.531 5.117 1 98.25 96 PHE B C 1
ATOM 2100 O O . PHE B 1 96 ? 0.965 -17.859 4.215 1 98.25 96 PHE B O 1
ATOM 2107 N N . PRO B 1 97 ? 1.148 -18.797 6.23 1 97.69 97 PRO B N 1
ATOM 2108 C CA . PRO B 1 97 ? 2.475 -18.219 6.457 1 97.69 97 PRO B CA 1
ATOM 2109 C C . PRO B 1 97 ? 3.475 -18.594 5.363 1 97.69 97 PRO B C 1
ATOM 2111 O O . PRO B 1 97 ? 4.387 -17.812 5.066 1 97.69 97 PRO B O 1
ATOM 2114 N N . GLY B 1 98 ? 3.281 -19.719 4.652 1 97.12 98 GLY B N 1
ATOM 2115 C CA . GLY B 1 98 ? 4.164 -20.125 3.566 1 97.12 98 GLY B CA 1
ATOM 2116 C C . GLY B 1 98 ? 4.055 -19.234 2.346 1 97.12 98 GLY B C 1
ATOM 2117 O O . GLY B 1 98 ? 4.996 -19.141 1.556 1 97.12 98 GLY B O 1
ATOM 2118 N N . ASP B 1 99 ? 2.887 -18.594 2.184 1 97.06 99 ASP B N 1
ATOM 2119 C CA . ASP B 1 99 ? 2.68 -17.688 1.069 1 97.06 99 ASP B CA 1
ATOM 2120 C C . ASP B 1 99 ? 3.201 -16.281 1.404 1 97.06 99 ASP B C 1
ATOM 2122 O O . ASP B 1 99 ? 3.48 -15.492 0.505 1 97.06 99 ASP B O 1
ATOM 2126 N N . VAL B 1 100 ? 3.324 -16.016 2.707 1 97.88 100 VAL B N 1
ATOM 2127 C CA . VAL B 1 100 ? 3.562 -14.648 3.145 1 97.88 100 VAL B CA 1
ATOM 2128 C C . VAL B 1 100 ? 5.031 -14.477 3.518 1 97.88 100 VAL B C 1
ATOM 2130 O O . VAL B 1 100 ? 5.652 -13.469 3.168 1 97.88 100 VAL B O 1
ATOM 2133 N N . PHE B 1 101 ? 5.59 -15.445 4.145 1 97.69 101 PHE B N 1
ATOM 2134 C CA . PHE B 1 101 ? 6.949 -15.312 4.656 1 97.69 101 PHE B CA 1
ATOM 2135 C C . PHE B 1 101 ? 7.922 -16.141 3.828 1 97.69 101 PHE B C 1
ATOM 2137 O O . PHE B 1 101 ? 7.547 -17.188 3.275 1 97.69 101 PHE B O 1
ATOM 2144 N N . GLY B 1 102 ? 9.109 -15.617 3.73 1 95.25 102 GLY B N 1
ATOM 2145 C CA . GLY B 1 102 ? 10.18 -16.359 3.096 1 95.25 102 GLY B CA 1
ATOM 2146 C C . GLY B 1 102 ? 10.852 -17.359 4.031 1 95.25 102 GLY B C 1
ATOM 2147 O O . GLY B 1 102 ? 10.32 -17.656 5.102 1 95.25 102 GLY B O 1
ATOM 2148 N N . GLU B 1 103 ? 11.977 -17.875 3.598 1 92.38 103 GLU B N 1
ATOM 2149 C CA . GLU B 1 103 ? 12.672 -18.922 4.348 1 92.38 103 GLU B CA 1
ATOM 2150 C C . GLU B 1 103 ? 13.477 -18.328 5.496 1 92.38 103 GLU B C 1
ATOM 2152 O O . GLU B 1 103 ? 13.656 -18.969 6.535 1 92.38 103 GLU B O 1
ATOM 2157 N N . GLU B 1 104 ? 13.906 -17.109 5.301 1 92.94 104 GLU B N 1
ATOM 2158 C CA . GLU B 1 104 ? 14.719 -16.453 6.32 1 92.94 104 GLU B CA 1
ATOM 2159 C C . GLU B 1 104 ? 13.852 -15.688 7.312 1 92.94 104 GLU B C 1
ATOM 2161 O O . GLU B 1 104 ? 12.727 -15.289 6.988 1 92.94 104 GLU B O 1
ATOM 2166 N N . PRO B 1 105 ? 14.391 -15.492 8.43 1 89.44 105 PRO B N 1
ATOM 2167 C CA . PRO B 1 105 ? 13.633 -14.727 9.422 1 89.44 105 PRO B CA 1
ATOM 2168 C C . PRO B 1 105 ? 13.289 -13.32 8.938 1 89.44 105 PRO B C 1
ATOM 2170 O O . PRO B 1 105 ? 14.133 -12.641 8.344 1 89.44 105 PRO B O 1
ATOM 2173 N N . LEU B 1 106 ? 12.078 -12.898 9.062 1 90.81 106 LEU B N 1
ATOM 2174 C CA . LEU B 1 106 ? 11.555 -11.57 8.758 1 90.81 106 LEU B CA 1
ATOM 2175 C C . LEU B 1 106 ? 11.508 -11.336 7.25 1 90.81 106 LEU B C 1
ATOM 2177 O O . LEU B 1 106 ? 11.195 -10.234 6.801 1 90.81 106 LEU B O 1
ATOM 2181 N N . SER B 1 107 ? 11.883 -12.406 6.562 1 96.94 107 SER B N 1
ATOM 2182 C CA . SER B 1 107 ? 11.781 -12.266 5.113 1 96.94 107 SER B CA 1
ATOM 2183 C C . SER B 1 107 ? 10.336 -12.352 4.648 1 96.94 107 SER B C 1
ATOM 2185 O O . SER B 1 107 ? 9.539 -13.102 5.219 1 96.94 107 SER B O 1
ATOM 2187 N N . LEU B 1 108 ? 10.008 -11.586 3.66 1 97.88 108 LEU B N 1
ATOM 2188 C CA . LEU B 1 108 ? 8.656 -11.539 3.104 1 97.88 108 LEU B CA 1
ATOM 2189 C C . LEU B 1 108 ? 8.672 -11.898 1.62 1 97.88 108 LEU B C 1
ATOM 2191 O O . LEU B 1 108 ? 9.586 -11.5 0.89 1 97.88 108 LEU B O 1
ATOM 2195 N N . THR B 1 109 ? 7.703 -12.656 1.238 1 97.38 109 THR B N 1
ATOM 2196 C CA . THR B 1 109 ? 7.453 -12.828 -0.189 1 97.38 109 THR B CA 1
ATOM 2197 C C . THR B 1 109 ? 6.812 -11.57 -0.776 1 97.38 109 THR B C 1
ATOM 2199 O O . THR B 1 109 ? 6.574 -10.594 -0.06 1 97.38 109 THR B O 1
ATOM 2202 N N . PHE B 1 110 ? 6.598 -11.648 -1.979 1 96.56 110 PHE B N 1
ATOM 2203 C CA . PHE B 1 110 ? 5.902 -10.531 -2.607 1 96.56 110 PHE B CA 1
ATOM 2204 C C . PHE B 1 110 ? 4.492 -10.391 -2.049 1 96.56 110 PHE B C 1
ATOM 2206 O O . PHE B 1 110 ? 4.016 -9.273 -1.821 1 96.56 110 PHE B O 1
ATOM 2213 N N . VAL B 1 111 ? 3.834 -11.469 -1.825 1 97.31 111 VAL B N 1
ATOM 2214 C CA . VAL B 1 111 ? 2.523 -11.484 -1.181 1 97.31 111 VAL B CA 1
ATOM 2215 C C . VAL B 1 111 ? 2.621 -10.828 0.197 1 97.31 111 VAL B C 1
ATOM 2217 O O . VAL B 1 111 ? 1.773 -10.016 0.564 1 97.31 111 VAL B O 1
ATOM 2220 N N . GLY B 1 112 ? 3.629 -11.219 0.908 1 98 112 GLY B N 1
ATOM 2221 C CA . GLY B 1 112 ? 3.83 -10.648 2.229 1 98 112 GLY B CA 1
ATOM 2222 C C . GLY B 1 112 ? 4.012 -9.141 2.205 1 98 112 GLY B C 1
ATOM 2223 O O . GLY B 1 112 ? 3.416 -8.43 3.012 1 98 112 GLY B O 1
ATOM 2224 N N . GLN B 1 113 ? 4.828 -8.656 1.338 1 97.56 113 GLN B N 1
ATOM 2225 C CA . GLN B 1 113 ? 5.051 -7.219 1.229 1 97.56 113 GLN B CA 1
ATOM 2226 C C . GLN B 1 113 ? 3.773 -6.492 0.824 1 97.56 113 GLN B C 1
ATOM 2228 O O . GLN B 1 113 ? 3.488 -5.402 1.322 1 97.56 113 GLN B O 1
ATOM 2233 N N . TYR B 1 114 ? 3.051 -7.168 -0.073 1 98 114 TYR B N 1
ATOM 2234 C CA . TYR B 1 114 ? 1.765 -6.652 -0.521 1 98 114 TYR B CA 1
ATOM 2235 C C . TYR B 1 114 ? 0.813 -6.461 0.655 1 98 114 TYR B C 1
ATOM 2237 O O . TYR B 1 114 ? 0.134 -5.438 0.753 1 98 114 TYR B O 1
ATOM 2245 N N . ILE B 1 115 ? 0.804 -7.383 1.589 1 98.56 115 ILE B N 1
ATOM 2246 C CA . ILE B 1 115 ? -0.066 -7.352 2.76 1 98.56 115 ILE B CA 1
ATOM 2247 C C . ILE B 1 115 ? 0.453 -6.324 3.762 1 98.56 115 ILE B C 1
ATOM 2249 O O . ILE B 1 115 ? -0.327 -5.57 4.348 1 98.56 115 ILE B O 1
ATOM 2253 N N . MET B 1 116 ? 1.724 -6.246 3.949 1 98.19 116 MET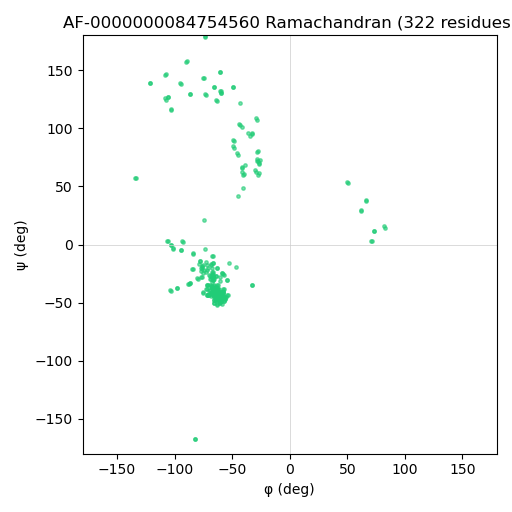 B N 1
ATOM 2254 C CA . MET B 1 116 ? 2.291 -5.359 4.961 1 98.19 116 MET B CA 1
ATOM 2255 C C . MET B 1 116 ? 2.061 -3.898 4.594 1 98.19 116 MET B C 1
ATOM 2257 O O . MET B 1 116 ? 1.924 -3.047 5.477 1 98.19 116 MET B O 1
ATOM 2261 N N . LYS B 1 117 ? 1.94 -3.617 3.312 1 98.31 117 LYS B N 1
ATOM 2262 C CA . LYS B 1 117 ? 1.637 -2.254 2.889 1 98.31 117 LYS B CA 1
ATOM 2263 C C . LYS B 1 117 ? 0.268 -1.811 3.398 1 98.31 117 LYS B C 1
ATOM 2265 O O . LYS B 1 117 ? -0.016 -0.613 3.469 1 98.31 117 LYS B O 1
ATOM 2270 N N . ASN B 1 118 ? -0.576 -2.795 3.75 1 98.69 118 ASN B N 1
ATOM 2271 C CA . ASN B 1 118 ? -1.892 -2.453 4.277 1 98.69 118 ASN B CA 1
ATOM 2272 C C . ASN B 1 118 ? -1.789 -1.763 5.633 1 98.69 118 ASN B C 1
ATOM 2274 O O . ASN B 1 118 ? -2.75 -1.141 6.094 1 98.69 118 ASN B O 1
ATOM 2278 N N . LEU B 1 119 ? -0.644 -1.84 6.301 1 98.62 119 LEU B N 1
ATOM 2279 C CA . LEU B 1 119 ? -0.415 -1.091 7.531 1 98.62 119 LEU B CA 1
ATOM 2280 C C . LEU B 1 119 ? -0.596 0.406 7.301 1 98.62 119 LEU B C 1
ATOM 2282 O O . LEU B 1 119 ? -1.151 1.107 8.148 1 98.62 119 LEU B O 1
ATOM 2286 N N . ILE B 1 120 ? -0.138 0.824 6.152 1 98.81 120 ILE B N 1
ATOM 2287 C CA . ILE B 1 120 ? -0.252 2.238 5.816 1 98.81 120 ILE B CA 1
ATOM 2288 C C . ILE B 1 120 ? -1.718 2.596 5.574 1 98.81 120 ILE B C 1
ATOM 2290 O O . ILE B 1 120 ? -2.182 3.656 5.996 1 98.81 120 ILE B O 1
ATOM 2294 N N . ILE B 1 121 ? -2.451 1.688 4.93 1 98.88 121 ILE B N 1
ATOM 2295 C CA . ILE B 1 121 ? -3.867 1.93 4.68 1 98.88 121 ILE B CA 1
ATOM 2296 C C . ILE B 1 121 ? -4.621 2.014 6.004 1 98.88 121 ILE B C 1
ATOM 2298 O O . ILE B 1 121 ? -5.465 2.893 6.191 1 98.88 121 ILE B O 1
ATOM 2302 N N . ILE B 1 122 ? -4.297 1.15 6.91 1 98.88 122 ILE B N 1
ATOM 2303 C CA . ILE B 1 122 ? -4.914 1.193 8.227 1 98.88 122 ILE B CA 1
ATOM 2304 C C . ILE B 1 122 ? -4.625 2.537 8.891 1 98.88 122 ILE B C 1
ATOM 2306 O O . ILE B 1 122 ? -5.523 3.168 9.453 1 98.88 122 ILE B O 1
ATOM 2310 N N . ALA B 1 123 ? -3.395 2.953 8.859 1 98.69 123 ALA B N 1
ATOM 2311 C CA . ALA B 1 123 ? -3.025 4.234 9.453 1 98.69 123 ALA B CA 1
ATOM 2312 C C . ALA B 1 123 ? -3.822 5.379 8.836 1 98.69 123 ALA B C 1
ATOM 2314 O O . ALA B 1 123 ? -4.258 6.293 9.539 1 98.69 123 ALA B O 1
ATOM 2315 N N . VAL B 1 124 ? -3.982 5.336 7.492 1 98.69 124 VAL B N 1
ATOM 2316 C CA . VAL B 1 124 ? -4.75 6.367 6.801 1 98.69 124 VAL B CA 1
ATOM 2317 C C . VAL B 1 124 ? -6.195 6.355 7.301 1 98.69 124 VAL B C 1
ATOM 2319 O O . VAL B 1 124 ? -6.742 7.398 7.66 1 98.69 124 VAL B O 1
ATOM 2322 N N . LEU B 1 125 ? -6.789 5.207 7.367 1 98.69 125 LEU B N 1
ATOM 2323 C CA . LEU B 1 125 ? -8.188 5.094 7.777 1 98.69 125 LEU B CA 1
ATOM 2324 C C . LEU B 1 125 ? -8.375 5.582 9.211 1 98.69 125 LEU B C 1
ATOM 2326 O O . LEU B 1 125 ? -9.328 6.301 9.5 1 98.69 125 LEU B O 1
ATOM 2330 N N . VAL B 1 126 ? -7.469 5.25 10.078 1 98.12 126 VAL B N 1
ATOM 2331 C CA . VAL B 1 126 ? -7.539 5.711 11.461 1 98.12 126 VAL B CA 1
ATOM 2332 C C . VAL B 1 126 ? -7.391 7.23 11.508 1 98.12 126 VAL B C 1
ATOM 2334 O O . VAL B 1 126 ? -8.086 7.906 12.266 1 98.12 126 VAL B O 1
ATOM 2337 N N . SER B 1 127 ? -6.562 7.75 10.695 1 96.75 127 SER B N 1
ATOM 2338 C CA . SER B 1 127 ? -6.273 9.18 10.703 1 96.75 127 SER B CA 1
ATOM 2339 C C . SER B 1 127 ? -7.473 9.992 10.227 1 96.75 127 SER B C 1
ATOM 2341 O O . SER B 1 127 ? -7.676 11.125 10.664 1 96.75 127 SER B O 1
ATOM 2343 N N . ILE B 1 128 ? -8.281 9.43 9.367 1 96.19 128 ILE B N 1
ATOM 2344 C CA . ILE B 1 128 ? -9.359 10.242 8.812 1 96.19 128 ILE B CA 1
ATOM 2345 C C . ILE B 1 128 ? -10.68 9.875 9.492 1 96.19 128 ILE B C 1
ATOM 2347 O O . ILE B 1 128 ? -11.734 10.391 9.117 1 96.19 128 ILE B O 1
ATOM 2351 N N . TYR B 1 129 ? -10.562 8.938 10.391 1 94.69 129 TYR B N 1
ATOM 2352 C CA . TYR B 1 129 ? -11.773 8.57 11.125 1 94.69 129 TYR B CA 1
ATOM 2353 C C . TYR B 1 129 ? -12.281 9.742 11.961 1 94.69 129 TYR B C 1
ATOM 2355 O O . TYR B 1 129 ? -11.516 10.375 12.688 1 94.69 129 TYR B O 1
ATOM 2363 N N . GLU B 1 130 ? -13.477 10.188 11.836 1 84.12 130 GLU B N 1
ATOM 2364 C CA . GLU B 1 130 ? -14.125 11.258 12.594 1 84.12 130 GLU B CA 1
ATOM 2365 C C . GLU B 1 130 ? -15.086 10.695 13.633 1 84.12 130 GLU B C 1
ATOM 2367 O O . GLU B 1 130 ? -15.977 9.914 13.305 1 84.12 130 GLU B O 1
ATOM 2372 N N . ARG B 1 131 ? -14.68 11 14.875 1 71.19 131 ARG B N 1
ATOM 2373 C CA . ARG B 1 131 ? -15.586 10.57 15.938 1 71.19 131 ARG B CA 1
ATOM 2374 C C . ARG B 1 131 ? -16.844 11.445 15.969 1 71.19 131 ARG B C 1
ATOM 2376 O O . ARG B 1 131 ? -16.781 12.625 15.641 1 71.19 131 ARG B O 1
ATOM 2383 N N . LYS B 1 132 ? -17.891 10.844 15.961 1 64.62 132 LYS B N 1
ATOM 2384 C CA . LYS B 1 132 ? -19.125 11.602 16.156 1 64.62 132 LYS B CA 1
ATOM 2385 C C . LYS B 1 132 ? -18.984 12.625 17.266 1 64.62 132 LYS B C 1
ATOM 2387 O O . LYS B 1 132 ? -18.453 12.312 18.344 1 64.62 132 LYS B O 1
ATOM 2392 N N . LYS B 1 133 ? -18.828 13.852 16.906 1 57.59 133 LYS B N 1
ATOM 2393 C CA . LYS B 1 133 ? -18.891 14.852 17.953 1 57.59 133 LYS B CA 1
ATOM 2394 C C . LYS B 1 133 ? -20.125 14.641 18.844 1 57.59 133 LYS B C 1
ATOM 2396 O O . LYS B 1 133 ? -21.234 14.531 18.344 1 57.59 133 LYS B O 1
ATOM 2401 N N . VAL B 1 134 ? -19.922 13.852 19.844 1 53.38 134 VAL B N 1
ATOM 2402 C CA . VAL B 1 134 ? -21 13.969 20.812 1 53.38 134 VAL B CA 1
ATOM 2403 C C . VAL B 1 134 ? -21.344 15.445 21.047 1 53.38 134 VAL B C 1
ATOM 2405 O O . VAL B 1 134 ? -20.469 16.234 21.406 1 53.38 134 VAL B O 1
ATOM 2408 N N . SER B 1 135 ? -22.047 15.992 20.109 1 50.31 135 SER B N 1
ATOM 2409 C CA . SER B 1 135 ? -22.531 17.328 20.469 1 50.31 135 SER B CA 1
ATOM 2410 C C . SER B 1 135 ? -22.656 17.484 21.984 1 50.31 135 SER B C 1
ATOM 2412 O O . SER B 1 135 ? -23.422 16.766 22.625 1 50.31 135 SER B O 1
ATOM 2414 N N . GLU B 1 136 ? -21.531 17.578 22.594 1 49.78 136 GLU B N 1
ATOM 2415 C CA . GLU B 1 136 ? -21.766 18.016 23.969 1 49.78 136 GLU B CA 1
ATOM 2416 C C . GLU B 1 136 ? -22.828 19.109 24.031 1 49.78 136 GLU B C 1
ATOM 2418 O O . GLU B 1 136 ? -22.594 20.234 23.594 1 49.78 136 GLU B O 1
ATOM 2423 N N . LYS B 1 137 ? -24.094 18.828 23.688 1 48.31 137 LYS B N 1
ATOM 2424 C CA . LYS B 1 137 ? -25.094 19.797 24.109 1 48.31 137 LYS B CA 1
ATOM 2425 C C . LYS B 1 137 ? -24.656 20.531 25.375 1 48.31 137 LYS B C 1
ATOM 2427 O O . LYS B 1 137 ? -24.406 19.906 26.406 1 48.31 137 LYS B O 1
ATOM 2432 N N . SER B 1 138 ? -23.812 21.516 25.219 1 48.41 138 SER B N 1
ATOM 2433 C CA . SER B 1 138 ? -23.672 22.438 26.344 1 48.41 138 SER B CA 1
ATOM 2434 C C . SER B 1 138 ? -24.953 22.516 27.156 1 48.41 138 SER B C 1
ATOM 2436 O O . SER B 1 138 ? -26 22.906 26.641 1 48.41 138 SER B O 1
ATOM 2438 N N . GLY B 1 139 ? -25.25 21.531 27.891 1 45.66 139 GLY B N 1
ATOM 2439 C CA . GLY B 1 139 ? -26.281 21.766 28.891 1 45.66 139 GLY B CA 1
ATOM 2440 C C . GLY B 1 139 ? -26.359 23.203 29.344 1 45.66 139 GLY B C 1
ATOM 2441 O O . GLY B 1 139 ? -25.562 23.656 30.172 1 45.66 139 GLY B O 1
ATOM 2442 N N . GLU B 1 140 ? -26.625 24.125 28.406 1 48.03 140 GLU B N 1
ATOM 2443 C CA . GLU B 1 140 ? -26.969 25.422 28.969 1 48.03 140 GLU B CA 1
ATOM 2444 C C . GLU B 1 140 ? -27.703 25.281 30.297 1 48.03 140 GLU B C 1
ATOM 2446 O O . GLU B 1 140 ? -28.688 24.531 30.391 1 48.03 140 GLU B O 1
ATOM 2451 N N . PRO B 1 141 ? -27 25.359 31.359 1 47.97 141 PRO B N 1
ATOM 2452 C CA . PRO B 1 141 ? -27.75 25.297 32.625 1 47.97 141 PRO B CA 1
ATOM 2453 C C . PRO B 1 141 ? -29.094 26 32.531 1 47.97 141 PRO B C 1
ATOM 2455 O O . PRO B 1 141 ? -29.203 27.094 31.969 1 47.97 141 PRO B O 1
ATOM 2458 N N . ILE B 1 142 ? -30.141 25.297 32.281 1 46.19 142 ILE B N 1
ATOM 2459 C CA . ILE B 1 142 ? -31.469 25.891 32.438 1 46.19 142 ILE B CA 1
ATOM 2460 C C . ILE B 1 142 ? -31.391 27 33.469 1 46.19 142 ILE B C 1
ATOM 2462 O O . ILE B 1 142 ? -31.094 26.75 34.656 1 46.19 142 ILE B O 1
ATOM 2466 N N . ARG B 1 143 ? -30.766 28.141 33.219 1 41.22 143 ARG B N 1
ATOM 2467 C CA . ARG B 1 143 ? -30.953 29.281 34.094 1 41.22 143 ARG B CA 1
ATOM 2468 C C . ARG B 1 143 ? -32.312 29.234 34.75 1 41.22 143 ARG B C 1
ATOM 2470 O O . ARG B 1 143 ? -33.344 29.062 34.094 1 41.22 143 ARG B O 1
ATOM 2477 N N . ASN B 1 144 ? -32.375 28.922 36.062 1 43.5 144 ASN B N 1
ATOM 2478 C CA . ASN B 1 144 ? -33.469 29.016 37 1 43.5 144 ASN B CA 1
ATOM 2479 C C . ASN B 1 144 ? -34.406 30.156 36.656 1 43.5 144 ASN B C 1
ATOM 2481 O O . ASN B 1 144 ? -34.031 31.328 36.781 1 43.5 144 ASN B O 1
ATOM 2485 N N . GLN B 1 145 ? -35.094 30.125 35.5 1 40.81 145 GLN B N 1
ATOM 2486 C CA . GLN B 1 145 ? -36.219 31.062 35.344 1 40.81 145 GLN B CA 1
ATOM 2487 C C . GLN B 1 145 ? -37.031 31.172 36.625 1 40.81 145 GLN B C 1
ATOM 2489 O O . GLN B 1 145 ? -37.844 30.281 36.906 1 40.81 145 GLN B O 1
ATOM 2494 N N . LYS B 1 146 ? -36.469 31.594 37.781 1 42.16 146 LYS B N 1
ATOM 2495 C CA . LYS B 1 146 ? -37.25 32.062 38.906 1 42.16 146 LYS B CA 1
ATOM 2496 C C . LYS B 1 146 ? -38.438 32.906 38.438 1 42.16 146 LYS B C 1
ATOM 2498 O O . LYS B 1 146 ? -38.25 34.062 38 1 42.16 146 LYS B O 1
ATOM 2503 N N . TYR B 1 147 ? -39.375 32.406 37.656 1 40.38 147 TYR B N 1
ATOM 2504 C CA . TYR B 1 147 ? -40.656 33.031 37.312 1 40.38 147 TYR B CA 1
ATOM 2505 C C . TYR B 1 147 ? -41.281 33.656 38.562 1 40.38 147 TYR B C 1
ATOM 2507 O O . TYR B 1 147 ? -41.188 33.062 39.656 1 40.38 147 TYR B O 1
ATOM 2515 N N . SER B 1 148 ? -41.562 35 38.562 1 42.28 148 SER B N 1
ATOM 2516 C CA . SER B 1 148 ? -42.219 36.062 39.312 1 42.28 148 SER B CA 1
ATOM 2517 C C . SER B 1 148 ? -43.594 35.625 39.812 1 42.28 148 SER B C 1
ATOM 2519 O O . SER B 1 148 ? -44.562 35.594 39.062 1 42.28 148 SER B O 1
ATOM 2521 N N . LEU B 1 149 ? -43.781 34.406 40.312 1 41.28 149 LEU B N 1
ATOM 2522 C CA . LEU B 1 149 ? -45.062 34.031 40.906 1 41.28 149 LEU B CA 1
ATOM 2523 C C . LEU B 1 149 ? -45.5 35.031 41.969 1 41.28 149 LEU B C 1
ATOM 2525 O O . LEU B 1 149 ? -46.562 34.906 42.562 1 41.28 149 LEU B O 1
ATOM 2529 N N . SER B 1 150 ? -44.625 35.875 42.469 1 40.44 150 SER B N 1
ATOM 2530 C CA . SER B 1 150 ? -45.062 36.719 43.594 1 40.44 150 SER B CA 1
ATOM 2531 C C . SER B 1 150 ? -46.219 37.594 43.188 1 40.44 150 SER B C 1
ATOM 2533 O O . SER B 1 150 ? -46.875 38.188 44.031 1 40.44 150 SER B O 1
ATOM 2535 N N . ASN B 1 151 ? -46.344 37.969 41.906 1 40.78 151 ASN B N 1
ATOM 2536 C CA . ASN B 1 151 ? -47.25 39.062 41.656 1 40.78 151 ASN B CA 1
ATOM 2537 C C . ASN B 1 151 ? -48.719 38.625 41.719 1 40.78 151 ASN B C 1
ATOM 2539 O O . ASN B 1 151 ? -49.625 39.469 41.656 1 40.78 151 ASN B O 1
ATOM 2543 N N . ARG B 1 152 ? -49.031 37.375 41.562 1 39.66 152 ARG B N 1
ATOM 2544 C CA . ARG B 1 152 ? -50.469 37.094 41.406 1 39.66 152 ARG B CA 1
ATOM 2545 C C . ARG B 1 152 ? -51.188 37.125 42.75 1 39.66 152 ARG B C 1
ATOM 2547 O O . ARG B 1 152 ? -52.375 36.875 42.844 1 39.66 152 ARG B O 1
ATOM 2554 N N . ILE B 1 153 ? -50.469 37.094 43.812 1 41.38 153 ILE B N 1
ATOM 2555 C CA . ILE B 1 153 ? -51.219 37.031 45.062 1 41.38 153 ILE B CA 1
ATOM 2556 C C . ILE B 1 153 ? -52 38.312 45.281 1 41.38 153 ILE B C 1
ATOM 2558 O O . ILE B 1 153 ? -53.031 38.312 45.969 1 41.38 153 ILE B O 1
ATOM 2562 N N . LEU B 1 154 ? -51.562 39.406 44.719 1 38.5 154 LEU B N 1
ATOM 2563 C CA . LEU B 1 154 ? -52.156 40.656 45.188 1 38.5 154 LEU B CA 1
ATOM 2564 C C . LEU B 1 154 ? -53.562 40.844 44.656 1 38.5 154 LEU B C 1
ATOM 2566 O O . LEU B 1 154 ? -54.281 41.75 45.094 1 38.5 154 LEU B O 1
ATOM 2570 N N . ILE B 1 155 ? -53.938 40.219 43.594 1 41.16 155 ILE B N 1
ATOM 2571 C CA . ILE B 1 155 ? -55.156 40.656 42.938 1 41.16 155 ILE B CA 1
ATOM 2572 C C . ILE B 1 155 ? -56.375 40.188 43.719 1 41.16 155 ILE B C 1
ATOM 2574 O O . ILE B 1 155 ? -57.5 40.656 43.469 1 41.16 155 ILE B O 1
ATOM 2578 N N . GLY B 1 156 ? -56.25 39.125 44.5 1 39.5 156 GLY B N 1
ATOM 2579 C CA . GLY B 1 156 ? -57.5 38.594 45.062 1 39.5 156 GLY B CA 1
ATOM 2580 C C . GLY B 1 156 ? -58.125 39.531 46.062 1 39.5 156 GLY B C 1
ATOM 2581 O O . GLY B 1 156 ? -59.188 39.219 46.625 1 39.5 156 GLY B O 1
ATOM 2582 N N . LYS B 1 157 ? -57.406 40.438 46.625 1 40.53 157 LYS B N 1
ATOM 2583 C CA . LYS B 1 157 ? -57.969 41.125 47.781 1 40.53 157 LYS B CA 1
ATOM 2584 C C . LYS B 1 157 ? -59.125 42.062 47.344 1 40.53 157 LYS B C 1
ATOM 2586 O O . LYS B 1 157 ? -59.938 42.438 48.156 1 40.53 157 LYS B O 1
ATOM 2591 N N . ASN B 1 158 ? -59 42.656 46.188 1 38.5 158 ASN B N 1
ATOM 2592 C CA . ASN B 1 158 ? -59.844 43.844 46 1 38.5 158 ASN B CA 1
ATOM 2593 C C . ASN B 1 158 ? -61.281 43.469 45.75 1 38.5 158 ASN B C 1
ATOM 2595 O O . ASN B 1 158 ? -62.094 44.344 45.406 1 38.5 158 ASN B O 1
ATOM 2599 N N . LEU B 1 159 ? -61.594 42.25 45.375 1 39.72 159 LEU B N 1
ATOM 2600 C CA . LEU B 1 159 ? -62.938 42.125 44.812 1 39.72 159 LEU B CA 1
ATOM 2601 C C . LEU B 1 159 ? -63.969 42.25 45.906 1 39.72 159 LEU B C 1
ATOM 2603 O O . LEU B 1 159 ? -65.188 42.188 45.625 1 39.72 159 LEU B O 1
ATOM 2607 N N . PHE B 1 160 ? -63.656 42.094 47.219 1 36.56 160 PHE B N 1
ATOM 2608 C CA . PHE B 1 160 ? -64.812 42 48.156 1 36.56 160 PHE B CA 1
ATOM 2609 C C . PHE B 1 160 ? -65.375 43.406 48.406 1 36.56 160 PHE B C 1
ATOM 2611 O O . PHE B 1 160 ? -66.25 43.562 49.25 1 36.56 160 PHE B O 1
ATOM 2618 N N . LYS B 1 161 ? -64.625 44.438 48.031 1 34.91 161 LYS B N 1
ATOM 2619 C CA . LYS B 1 161 ? -65.188 45.625 48.656 1 34.91 161 LYS B CA 1
ATOM 2620 C C . LYS B 1 161 ? -66.562 45.938 48.062 1 34.91 161 LYS B C 1
ATOM 2622 O O . LYS B 1 161 ? -67.25 46.812 48.531 1 34.91 161 LYS B O 1
ATOM 2627 N N . LYS B 1 162 ? -66.688 45.594 46.75 1 33.41 162 LYS B N 1
ATOM 2628 C CA . LYS B 1 162 ? -67.812 46.375 46.219 1 33.41 162 LYS B CA 1
ATOM 2629 C C . LYS B 1 162 ? -69.125 45.875 46.688 1 33.41 162 LYS B C 1
ATOM 2631 O O . LYS B 1 162 ? -70.188 46.469 46.406 1 33.41 162 LYS B O 1
ATOM 2636 N N . VAL B 1 163 ? -69.188 44.75 47.469 1 27.23 163 VAL B N 1
ATOM 2637 C CA . VAL B 1 163 ? -70.562 44.719 47.875 1 27.23 163 VAL B CA 1
ATOM 2638 C C . VAL B 1 163 ? -70.812 45.594 49.094 1 27.23 163 VAL B C 1
ATOM 2640 O O . VAL B 1 163 ? -69.938 45.625 50 1 27.23 163 VAL B O 1
#

Foldseek 3Di:
DPPDPVLLVLLLVQLVVLQVQLVLLCDPPRHPCLVVQLVLVCVVVVNPDHSNRSSNVSSCLSNVLSVCSNVVNPLQVSLVSVLVVLVSLCCCVPVPVVQFADPDPPHGDPSNVVSVVSVVVNVSSVVSNDDPPPPPPPVPPPPPPPPCVVPPVPPPPPPPPPD/DPPDPVLLVLLLVQLVVLQVQLVLLCDPPRHPCLVVQLVLVCVVVVNPDHSNRSSNVSSCLSNVLSVCSNVVNPLQVSLVSVLVVLVSLCCCVPVPVVQFADPDPPHGDPSNVVSVVSVVVNVSSVVSNDDPPPPPPPVPPPPPPPPPPVPPVPPPPPPPPPD

Radius of gyration: 32.61 Å; Cα contacts (8 Å, |Δi|>4): 342; chains: 2; bounding box: 102×110×70 Å

pLDDT: mean 85.63, std 22.31, range [27.03, 98.88]

Solvent-accessible surface area (backbone atoms only — not comparable to full-atom values): 18031 Å² total; per-residue (Å²): 129,85,72,49,72,48,52,50,46,41,36,30,37,49,9,50,51,30,27,52,59,13,53,34,39,68,39,87,88,46,32,66,57,47,65,60,49,28,55,46,51,26,61,76,50,72,56,72,53,56,54,74,57,45,37,44,52,47,13,49,52,28,29,50,44,9,49,26,34,57,70,62,41,63,55,55,61,43,39,52,55,47,48,55,52,56,60,57,60,52,47,44,61,74,77,37,40,79,62,22,35,46,93,50,89,92,29,36,27,59,58,26,50,53,44,57,54,46,51,39,52,48,34,49,44,61,50,64,54,65,73,76,72,69,71,69,69,70,70,63,69,76,68,80,75,77,73,79,64,70,68,67,62,66,64,66,65,68,68,68,62,80,112,129,86,71,49,72,47,52,50,44,42,36,31,37,51,8,52,52,30,27,52,59,12,54,33,38,68,40,87,87,45,32,67,58,47,64,61,51,27,55,45,52,26,62,76,49,72,55,72,53,55,52,74,55,44,39,44,52,47,14,51,51,28,29,51,45,9,49,27,33,58,69,61,42,62,55,56,61,44,39,53,54,48,49,54,52,54,57,57,62,53,46,44,61,74,76,36,41,80,62,22,35,46,93,48,88,92,28,35,27,60,58,25,50,53,47,57,53,46,50,40,52,49,35,50,43,60,52,65,55,66,74,76,71,69,71,68,69,71,69,64,70,76,68,79,74,78,72,79,65,74,68,69,67,67,67,72,67,67,69,66,64,79,110

Nearest PDB structures (foldseek):
  9evd-assembly1_M  TM=2.319E-01  e=1.317E+00  Polytomella sp. Pringsheim 198.80
  8d9p-assembly1_A  TM=2.168E-01  e=3.230E+00  synthetic construct
  8ipt-assembly2_E  TM=2.122E-01  e=8.748E+00  Escherichia coli BL21(DE3)
  9evd-assembly1_M  TM=2.318E-01  e=1.335E+00  Polytomella sp. Pringsheim 198.80
  8d9p-assembly1_A  TM=2.167E-01  e=3.266E+00  synthetic construct

Secondary structure (DSSP, 8-state):
----HHHHHHHHHHHHHHHHHHHHTTSTTT-TTHHHHHHHHHHHTTT-S-HHHHHHHHHHHHHHHHHHHHHT-SHHHHHHHHHHHHHHTTTHHHH-HHHHB-SSTT-B-HHHHHHHTHHHHHHHHHHHPPP------------------GGGGGGGGGGGGG-/----HHHHHHHHHHHHHHHHHHHHTTSTTT-TTHHHHHHHHHHHTTT-S-HHHHHHHHHHHHHHHHHHHHHT-SHHHHHHHHHHHHHHTTTHHHH-HHHHB-SSTT-B-HHHHHHHTHHHHHHHHHHHPPP------------------GGGGGGGGGGGGG-

Sequence (326 aa):
MRKSIKENLLAISIGLVYFWFGALKLVPNLSPAEDLAKNTIHRLTFGLIPDEVSIILLAFWEVGLGFLFVFRFFRRQAVIMALIHMVCTFTPLFFFPGDVFGEEPLSLTFVGQYIMKNLIIIAVLVSIYERKKVSEKSGEPIRNQKYSLSNRILIGKNLFKKVMRKSIKENLLAISIGLVYFWFGALKLVPNLSPAEDLAKNTIHRLTFGLIPDEVSIILLAFWEVGLGFLFVFRFFRRQAVIMALIHMVCTFTPLFFFPGDVFGEEPLSLTFVGQYIMKNLIIIAVLVSIYERKKVSEKSGEPIRNQKYSLSNRILIGKNLFKKV

Organism: Allomuricauda ruestringensis (strain DSM 13258 / CIP 107369 / LMG 19739 / B1) (NCBI:txid886377)